Protein AF-A0AAW0U190-F1 (afdb_monomer_lite)

Structure (mmCIF, N/CA/C/O backbone):
data_AF-A0AAW0U190-F1
#
_entry.id   AF-A0AAW0U190-F1
#
loop_
_atom_site.group_PDB
_atom_site.id
_atom_site.type_symbol
_atom_site.label_atom_id
_atom_site.label_alt_id
_atom_site.label_comp_id
_atom_site.label_asym_id
_atom_site.label_entity_id
_atom_site.label_seq_id
_atom_site.pdbx_PDB_ins_code
_atom_site.Cartn_x
_atom_site.Cartn_y
_atom_site.Cartn_z
_atom_site.occupancy
_atom_site.B_iso_or_equiv
_atom_site.auth_seq_id
_atom_site.auth_comp_id
_atom_site.auth_asym_id
_atom_site.auth_atom_id
_atom_site.pdbx_PDB_model_num
ATOM 1 N N . MET A 1 1 ? -30.548 27.911 29.427 1.00 31.89 1 MET A N 1
ATOM 2 C CA . MET A 1 1 ? -30.044 27.976 30.814 1.00 31.89 1 MET A CA 1
ATOM 3 C C . MET A 1 1 ? -30.234 26.599 31.416 1.00 31.89 1 MET A C 1
ATOM 5 O O . MET A 1 1 ? -31.368 26.227 31.675 1.00 31.89 1 MET A O 1
ATOM 9 N N . ASN A 1 2 ? -29.161 25.817 31.530 1.00 34.16 2 ASN A N 1
ATOM 10 C CA . ASN A 1 2 ? -29.205 24.492 32.148 1.00 34.16 2 ASN A CA 1
ATOM 11 C C . ASN A 1 2 ? -28.777 24.667 33.606 1.00 34.16 2 ASN A C 1
ATOM 13 O O . ASN A 1 2 ? -27.609 24.944 33.858 1.00 34.16 2 ASN A O 1
ATOM 17 N N . GLN A 1 3 ? -29.715 24.577 34.547 1.00 35.31 3 GLN A N 1
ATOM 18 C CA . GLN A 1 3 ? -29.386 24.513 35.971 1.00 35.31 3 GLN A CA 1
ATOM 19 C C . GLN A 1 3 ? -28.979 23.075 36.305 1.00 35.31 3 GLN A C 1
ATOM 21 O O . GLN A 1 3 ? -29.734 22.140 36.038 1.00 35.31 3 GLN A O 1
ATOM 26 N N . ALA A 1 4 ? -27.774 22.897 36.843 1.00 43.19 4 ALA A N 1
ATOM 27 C CA . ALA A 1 4 ? -27.264 21.608 37.294 1.00 43.19 4 ALA A CA 1
ATOM 28 C C . ALA A 1 4 ? -27.366 21.525 38.823 1.00 43.19 4 ALA A C 1
ATOM 30 O O . ALA A 1 4 ? -27.027 22.474 39.523 1.00 43.19 4 ALA A O 1
ATOM 31 N N . VAL A 1 5 ? -27.851 20.394 39.336 1.00 41.06 5 VAL A N 1
ATOM 32 C CA . VAL A 1 5 ? -28.067 20.146 40.771 1.00 41.06 5 VAL A CA 1
ATOM 33 C C . VAL A 1 5 ? -26.948 19.248 41.313 1.00 41.06 5 VAL A C 1
ATOM 35 O O . VAL A 1 5 ? -26.569 18.268 40.669 1.00 41.06 5 VAL A O 1
ATOM 38 N N . ARG A 1 6 ? -26.415 19.596 42.492 1.00 49.22 6 ARG A N 1
ATOM 39 C CA . ARG A 1 6 ? -25.257 18.969 43.159 1.00 49.22 6 ARG A CA 1
ATOM 40 C C . ARG A 1 6 ? -25.671 17.771 44.025 1.00 49.22 6 ARG A C 1
ATOM 42 O O . ARG A 1 6 ? -26.652 17.854 44.755 1.00 49.22 6 ARG A O 1
ATOM 49 N N . PHE A 1 7 ? -24.875 16.698 44.035 1.00 46.62 7 PHE A N 1
ATOM 50 C CA . PHE A 1 7 ? -25.034 15.573 44.970 1.00 46.62 7 PHE A CA 1
ATOM 51 C C . PHE A 1 7 ? -23.682 15.204 45.588 1.00 46.62 7 PHE A C 1
ATOM 53 O O . PHE A 1 7 ? -22.696 15.050 44.871 1.00 46.62 7 PHE A O 1
ATOM 60 N N . ARG A 1 8 ? -23.618 15.041 46.915 1.00 40.28 8 ARG A N 1
ATOM 61 C CA . ARG A 1 8 ? -22.401 14.627 47.633 1.00 40.28 8 ARG A CA 1
ATOM 62 C C . ARG A 1 8 ? -22.619 13.233 48.214 1.00 40.28 8 ARG A C 1
ATOM 64 O O . ARG A 1 8 ? -23.413 13.072 49.136 1.00 40.28 8 ARG A O 1
ATOM 71 N N . VAL A 1 9 ? -21.935 12.224 47.677 1.00 48.34 9 VAL A N 1
ATOM 72 C CA . VAL A 1 9 ? -22.017 10.844 48.183 1.00 48.34 9 VAL A CA 1
ATOM 73 C C . VAL A 1 9 ? -20.791 10.556 49.059 1.00 48.34 9 VAL A C 1
ATOM 75 O O . VAL A 1 9 ? -19.668 10.751 48.594 1.00 48.34 9 VAL A O 1
ATOM 78 N N . PRO A 1 10 ? -20.956 10.113 50.320 1.00 45.34 10 PRO A N 1
ATOM 79 C CA . PRO A 1 10 ? -19.831 9.731 51.166 1.00 45.34 10 PRO A CA 1
ATOM 80 C C . PRO A 1 10 ? -19.171 8.453 50.632 1.00 45.34 10 PRO A C 1
ATOM 82 O O . PRO A 1 10 ? -19.812 7.411 50.492 1.00 45.34 10 PRO A O 1
ATOM 85 N N . ALA A 1 11 ? -17.874 8.550 50.338 1.00 45.00 11 ALA A N 1
ATOM 86 C CA . ALA A 1 11 ? -17.066 7.466 49.796 1.00 45.00 11 ALA A CA 1
ATOM 87 C C . ALA A 1 11 ? -17.041 6.267 50.757 1.00 45.00 11 ALA A C 1
ATOM 89 O O . ALA A 1 11 ? -16.415 6.311 51.818 1.00 45.00 11 ALA A O 1
ATOM 90 N N . THR A 1 12 ? -17.708 5.177 50.383 1.00 45.06 12 THR A N 1
ATOM 91 C CA . THR A 1 12 ? -17.543 3.878 51.042 1.00 45.06 12 THR A CA 1
ATOM 92 C C . THR A 1 12 ? -16.958 2.880 50.051 1.00 45.06 12 THR A C 1
ATOM 94 O O . THR A 1 12 ? -17.439 2.704 48.938 1.00 45.06 12 THR A O 1
ATOM 97 N N . LYS A 1 13 ? -15.840 2.279 50.474 1.00 48.50 13 LYS A N 1
ATOM 98 C CA . LYS A 1 13 ? -14.927 1.433 49.700 1.00 48.50 13 LYS A CA 1
ATOM 99 C C . LYS A 1 13 ? -15.631 0.274 48.981 1.00 48.50 13 LYS A C 1
ATOM 101 O O . LYS A 1 13 ? -15.839 -0.765 49.600 1.00 48.50 13 LYS A O 1
ATOM 106 N N . THR A 1 14 ? -15.799 0.362 47.665 1.00 45.31 14 THR A N 1
ATOM 107 C CA . THR A 1 14 ? -15.778 -0.818 46.781 1.00 45.31 14 THR A CA 1
ATOM 108 C C . THR A 1 14 ? -15.278 -0.425 45.395 1.00 45.31 14 THR A C 1
ATOM 110 O O . THR A 1 14 ? -15.835 0.455 44.759 1.00 45.31 14 THR A O 1
ATOM 113 N N . GLY A 1 15 ? -14.196 -1.077 44.958 1.00 47.84 15 GLY A N 1
ATOM 114 C CA . GLY A 1 15 ? -13.412 -0.722 43.775 1.00 47.84 15 GLY A CA 1
ATOM 115 C C . GLY A 1 15 ? -14.229 -0.526 42.498 1.00 47.84 15 GLY A C 1
ATOM 116 O O . GLY A 1 15 ? -14.920 -1.437 42.046 1.00 47.84 15 GLY A O 1
ATOM 117 N N . GLY A 1 16 ? -14.060 0.661 41.916 1.00 46.22 16 GLY A N 1
ATOM 118 C CA . GLY A 1 16 ? -14.747 1.133 40.719 1.00 46.22 16 GLY A CA 1
ATOM 119 C C . GLY A 1 16 ? -15.550 2.401 40.995 1.00 46.22 16 GLY A C 1
ATOM 120 O O . GLY A 1 16 ? -16.727 2.447 40.654 1.00 46.22 16 GLY A O 1
ATOM 121 N N . ASP A 1 17 ? -14.938 3.403 41.634 1.00 40.44 17 ASP A N 1
ATOM 122 C CA . ASP A 1 17 ? -15.587 4.693 41.861 1.00 40.44 17 ASP A CA 1
ATOM 123 C C . ASP A 1 17 ? -15.756 5.405 40.514 1.00 40.44 17 ASP A C 1
ATOM 125 O O . ASP A 1 17 ? -14.798 5.908 39.924 1.00 40.44 17 ASP A O 1
ATOM 129 N N . VAL A 1 18 ? -16.991 5.452 40.016 1.00 46.91 18 VAL A N 1
ATOM 130 C CA . VAL A 1 18 ? -17.393 6.475 39.050 1.00 46.91 18 VAL A CA 1
ATOM 131 C C . VAL A 1 18 ? -17.517 7.769 39.849 1.00 46.91 18 VAL A C 1
ATOM 133 O O . VAL A 1 18 ? -18.582 8.106 40.364 1.00 46.91 18 VAL A O 1
ATOM 136 N N . VAL A 1 19 ? -16.390 8.458 40.026 1.00 44.19 19 VAL A N 1
ATOM 137 C CA . VAL A 1 19 ? -16.370 9.825 40.546 1.00 44.19 19 VAL A CA 1
ATOM 138 C C . VAL A 1 19 ? -16.889 10.717 39.424 1.00 44.19 19 VAL A C 1
ATOM 140 O O . VAL A 1 19 ? -16.193 10.982 38.448 1.00 44.19 19 VAL A O 1
ATOM 143 N N . LEU A 1 20 ? -18.150 11.128 39.522 1.00 47.00 20 LEU A N 1
ATOM 144 C CA . LEU A 1 20 ? -18.684 12.212 38.703 1.00 47.00 20 LEU A CA 1
ATOM 145 C C . LEU A 1 20 ? -18.167 13.530 39.292 1.00 47.00 20 LEU A C 1
ATOM 147 O O . LEU A 1 20 ? -18.824 14.132 40.138 1.00 47.00 20 LEU A O 1
ATO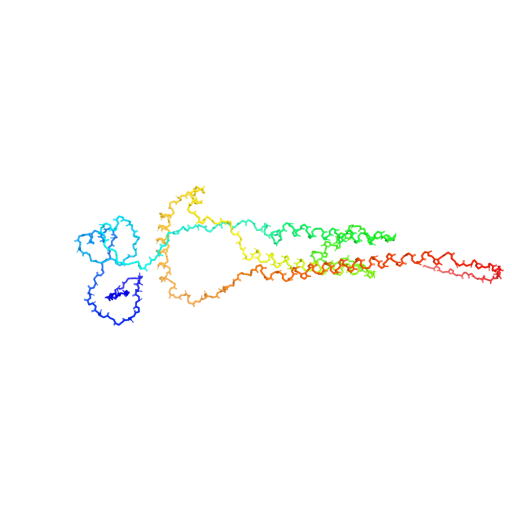M 151 N N . ASP A 1 21 ? -16.968 13.943 38.879 1.00 40.94 21 ASP A N 1
ATOM 152 C CA . ASP A 1 21 ? -16.453 15.287 39.150 1.00 40.94 21 ASP A CA 1
ATOM 153 C C . ASP A 1 21 ? -17.192 16.292 38.257 1.00 40.94 21 ASP A C 1
ATOM 155 O O . ASP A 1 21 ? -17.169 16.194 37.028 1.00 40.94 21 ASP A O 1
ATOM 159 N N . VAL A 1 22 ? -17.872 17.256 38.878 1.00 49.94 22 VAL A N 1
ATOM 160 C CA . VAL A 1 22 ? -18.613 18.322 38.191 1.00 49.94 22 VAL A CA 1
ATOM 161 C C . VAL A 1 22 ? -18.058 19.666 38.655 1.00 49.94 22 VAL A C 1
ATOM 163 O O . VAL A 1 22 ? -18.020 19.946 39.852 1.00 49.94 22 VAL A O 1
ATOM 166 N N . ALA A 1 23 ? -17.603 20.471 37.693 1.00 43.03 23 ALA A N 1
ATOM 167 C CA . ALA A 1 23 ? -17.041 21.799 37.916 1.00 43.03 23 ALA A CA 1
ATOM 168 C C . ALA A 1 23 ? -18.111 22.781 38.431 1.00 43.03 23 ALA A C 1
ATOM 170 O O . ALA A 1 23 ? -19.235 22.807 37.932 1.00 43.03 23 ALA A O 1
ATOM 171 N N . ASP A 1 24 ? -17.735 23.550 39.453 1.00 43.91 24 ASP A N 1
ATOM 172 C CA . ASP A 1 24 ? -18.593 24.396 40.288 1.00 43.91 24 ASP A CA 1
ATOM 173 C C . ASP A 1 24 ? -18.789 25.787 39.653 1.00 43.91 24 ASP A C 1
ATOM 175 O O . ASP A 1 24 ? -17.810 26.491 39.410 1.00 43.91 24 ASP A O 1
ATOM 179 N N . ASP A 1 25 ? -20.041 26.179 39.393 1.00 43.28 25 ASP A N 1
ATOM 180 C CA . ASP A 1 25 ? -20.424 27.543 38.988 1.00 43.28 25 ASP A CA 1
ATOM 181 C C . ASP A 1 25 ? -21.608 28.032 39.850 1.00 43.28 25 ASP A C 1
ATOM 183 O O . ASP A 1 25 ? -22.730 28.241 39.394 1.00 43.28 25 ASP A O 1
ATOM 187 N N . GLY A 1 26 ? -21.381 28.110 41.165 1.00 51.00 26 GLY A N 1
ATOM 188 C CA . GLY A 1 26 ? -21.906 29.194 42.003 1.00 51.00 26 GLY A CA 1
ATOM 189 C C . GLY A 1 26 ? -23.424 29.348 42.191 1.00 51.00 26 GLY A C 1
ATOM 190 O O . GLY A 1 26 ? -23.882 30.486 42.303 1.00 51.00 26 GLY A O 1
ATOM 191 N N . SER A 1 27 ? -24.231 28.281 42.288 1.00 46.19 27 SER A N 1
ATOM 192 C CA . SER A 1 27 ? -25.670 28.449 42.581 1.00 46.19 27 SER A CA 1
ATOM 193 C C . SER A 1 27 ? -26.307 27.336 43.430 1.00 46.19 27 SER A C 1
ATOM 195 O O . SER A 1 27 ? -26.413 26.191 43.004 1.00 46.19 27 SER A O 1
ATOM 197 N N . THR A 1 28 ? -26.777 27.729 44.624 1.00 50.56 28 THR A N 1
ATOM 198 C CA . THR A 1 28 ? -27.747 27.064 45.529 1.00 50.56 28 THR A CA 1
ATOM 199 C C . THR A 1 28 ? -27.522 25.580 45.868 1.00 50.56 28 THR A C 1
ATOM 201 O O . THR A 1 28 ? -27.924 24.681 45.133 1.00 50.56 28 THR A O 1
ATOM 204 N N . ASP A 1 29 ? -26.973 25.319 47.059 1.00 48.81 29 ASP A N 1
ATOM 205 C CA . ASP A 1 29 ? -26.806 23.970 47.609 1.00 48.81 29 ASP A CA 1
ATOM 206 C C . ASP A 1 29 ? -28.149 23.374 48.079 1.00 48.81 29 ASP A C 1
ATOM 208 O O . ASP A 1 29 ? -28.729 23.791 49.084 1.00 48.81 29 ASP A O 1
ATOM 212 N N . VAL A 1 30 ? -28.634 22.347 47.378 1.00 63.91 30 VAL A N 1
ATOM 213 C CA . VAL A 1 30 ? -29.704 21.474 47.878 1.00 63.91 30 VAL A CA 1
ATOM 214 C C . VAL A 1 30 ? -29.061 20.367 48.720 1.00 63.91 30 VAL A C 1
ATOM 216 O O . VAL A 1 30 ? -28.379 19.488 48.196 1.00 63.91 30 VAL A O 1
ATOM 219 N N . ASN A 1 31 ? -29.275 20.390 50.038 1.00 64.12 31 ASN A N 1
ATOM 220 C CA . ASN A 1 31 ? -28.748 19.374 50.955 1.00 64.12 31 ASN A CA 1
ATOM 221 C C . ASN A 1 31 ? -29.610 18.102 50.928 1.00 64.12 31 ASN A C 1
ATOM 223 O O . ASN A 1 31 ? -30.567 17.973 51.689 1.00 64.12 31 ASN A O 1
ATOM 227 N N . LEU A 1 32 ? -29.256 17.146 50.068 1.00 72.25 32 LEU A N 1
ATOM 228 C CA . LEU A 1 32 ? -29.848 15.804 50.046 1.00 72.25 32 LEU A CA 1
ATOM 229 C C . LEU A 1 32 ? -28.853 14.772 50.586 1.00 72.25 32 LEU A C 1
ATOM 231 O O . LEU A 1 32 ? -27.737 14.643 50.082 1.00 72.25 32 LEU A O 1
ATOM 235 N N . THR A 1 33 ? -29.269 14.002 51.591 1.00 72.81 33 THR A N 1
ATOM 236 C CA . THR A 1 33 ? -28.547 12.813 52.055 1.00 72.81 33 THR A CA 1
ATOM 237 C C . THR A 1 33 ? -28.968 11.610 51.218 1.00 72.81 33 THR A C 1
ATOM 239 O O . THR A 1 33 ? -30.145 11.274 51.122 1.00 72.81 33 THR A O 1
ATOM 242 N N . MET A 1 34 ? -27.999 10.960 50.576 1.00 74.69 34 MET A N 1
ATOM 243 C CA . MET A 1 34 ? -28.258 9.883 49.625 1.00 74.69 34 MET A CA 1
ATOM 244 C C . MET A 1 34 ? -27.683 8.569 50.158 1.00 74.69 34 MET A C 1
ATOM 246 O O . MET A 1 34 ? -26.491 8.476 50.447 1.00 74.69 34 MET A O 1
ATOM 250 N N . THR A 1 35 ? -28.527 7.546 50.289 1.00 77.56 35 THR A N 1
ATOM 251 C CA . THR A 1 35 ? -28.098 6.194 50.668 1.00 77.56 35 THR A CA 1
ATOM 252 C C . THR A 1 35 ? -27.997 5.339 49.414 1.00 77.56 35 THR A C 1
ATOM 254 O O . THR A 1 35 ? -28.990 5.122 48.721 1.00 77.56 35 THR A O 1
ATOM 257 N N . GLN A 1 36 ? -26.796 4.852 49.102 1.00 76.31 36 GLN A N 1
ATOM 258 C CA . GLN A 1 36 ? -26.620 3.936 47.981 1.00 76.31 36 GLN A CA 1
ATOM 259 C C . GLN A 1 36 ? -27.089 2.531 48.357 1.00 76.31 36 GLN A C 1
ATOM 261 O O . GLN A 1 36 ? -26.662 1.961 49.360 1.00 76.31 36 GLN A O 1
ATOM 266 N N . VAL A 1 37 ? -27.944 1.957 47.513 1.00 77.19 37 VAL A N 1
ATOM 267 C CA . VAL A 1 37 ? -28.383 0.565 47.621 1.00 77.19 37 VAL A CA 1
ATOM 268 C C . VAL A 1 37 ? -27.919 -0.175 46.376 1.00 77.19 37 VAL A C 1
ATOM 270 O O . VAL A 1 37 ? -28.409 0.064 45.273 1.00 77.19 37 VAL A O 1
ATOM 273 N N . VAL A 1 38 ? -26.972 -1.096 46.548 1.00 77.94 38 VAL A N 1
ATOM 274 C CA . VAL A 1 38 ? -26.528 -1.979 45.466 1.00 77.94 38 VAL A CA 1
ATOM 275 C C . VAL A 1 38 ? -27.561 -3.093 45.308 1.00 77.94 38 VAL A C 1
ATOM 277 O O . VAL A 1 38 ? -27.684 -3.977 46.155 1.00 77.94 38 VAL A O 1
ATOM 280 N N . ALA A 1 39 ? -28.331 -3.049 44.225 1.00 83.12 39 ALA A N 1
ATOM 281 C CA . ALA A 1 39 ? -29.344 -4.051 43.914 1.00 83.12 39 ALA A CA 1
ATOM 282 C C . ALA A 1 39 ? -29.358 -4.384 42.417 1.00 83.12 39 ALA A C 1
ATOM 284 O O . ALA A 1 39 ? -28.898 -3.614 41.577 1.00 83.12 39 ALA A O 1
ATOM 285 N N . GLN A 1 40 ? -29.908 -5.551 42.071 1.00 83.75 40 GLN A N 1
ATOM 286 C CA . GLN A 1 40 ? -30.121 -5.926 40.673 1.00 83.75 40 GLN A CA 1
ATOM 287 C C . GLN A 1 40 ? -31.065 -4.932 39.984 1.00 83.75 40 GLN A C 1
ATOM 289 O O . GLN A 1 40 ? -32.081 -4.549 40.564 1.00 83.75 40 GLN A O 1
ATOM 294 N N . ALA A 1 41 ? -30.795 -4.601 38.717 1.00 82.50 41 ALA A N 1
ATOM 295 C CA . ALA A 1 41 ? -31.565 -3.626 37.935 1.00 82.50 41 ALA A CA 1
ATOM 296 C C . ALA A 1 41 ? -33.086 -3.860 37.975 1.00 82.50 41 ALA A C 1
ATOM 298 O O . ALA A 1 41 ? -33.852 -2.922 38.159 1.00 82.50 41 ALA A O 1
ATOM 299 N N . ARG A 1 42 ? -33.542 -5.120 37.891 1.00 86.12 42 ARG A N 1
ATOM 300 C CA . ARG A 1 42 ? -34.976 -5.457 37.999 1.00 86.12 42 ARG A CA 1
ATOM 301 C C . ARG A 1 42 ? -35.576 -5.065 39.349 1.00 86.12 42 ARG A C 1
ATOM 303 O O . ARG A 1 42 ? -36.704 -4.584 39.399 1.00 86.12 42 ARG A O 1
ATOM 310 N N . LYS A 1 43 ? -34.831 -5.279 40.436 1.00 88.62 43 LYS A N 1
ATOM 311 C CA . LYS A 1 43 ? -35.263 -4.911 41.787 1.00 88.62 43 LYS A CA 1
ATOM 312 C C . LYS A 1 43 ? -35.291 -3.392 41.934 1.00 88.62 43 LYS A C 1
ATOM 314 O O . LYS A 1 43 ? -36.281 -2.876 42.429 1.00 88.62 43 LYS A O 1
ATOM 319 N N . VAL A 1 44 ? -34.275 -2.693 41.424 1.00 87.56 44 VAL A N 1
ATOM 320 C CA . VAL A 1 44 ? -34.231 -1.221 41.433 1.00 87.56 44 VAL A CA 1
ATOM 321 C C . VAL A 1 44 ? -35.398 -0.629 40.646 1.00 87.56 44 VAL A C 1
ATOM 323 O O . VAL A 1 44 ? -36.099 0.223 41.170 1.00 87.56 44 VAL A O 1
ATOM 326 N N . LEU A 1 45 ? -35.684 -1.131 39.442 1.00 89.12 45 LEU A N 1
ATOM 327 C CA . LEU A 1 45 ? -36.827 -0.687 38.633 1.00 89.12 45 LEU A CA 1
ATOM 328 C C . LEU A 1 45 ? -38.171 -0.916 39.332 1.00 89.12 45 LEU A C 1
ATOM 330 O O . LEU A 1 45 ? -39.072 -0.081 39.227 1.00 89.12 45 LEU A O 1
ATOM 334 N N . LYS A 1 46 ? -38.307 -2.035 40.056 1.00 91.75 46 LYS A N 1
ATOM 335 C CA . LYS A 1 46 ? -39.484 -2.302 40.886 1.00 91.75 46 LYS A CA 1
ATOM 336 C C . LYS A 1 46 ? -39.573 -1.306 42.044 1.00 91.75 46 LYS A C 1
ATOM 338 O O . LYS A 1 46 ? -40.642 -0.745 42.233 1.00 91.75 46 LYS A O 1
ATOM 343 N N . SER A 1 47 ? -38.471 -1.047 42.746 1.00 92.19 47 SER A N 1
ATOM 344 C CA . SER A 1 47 ? -38.415 -0.078 43.847 1.00 92.19 47 SER A CA 1
ATOM 345 C C . SER A 1 47 ? -38.636 1.368 43.383 1.00 92.19 47 SER A C 1
ATOM 347 O O . SER A 1 47 ? -39.286 2.129 44.090 1.00 92.19 47 SER A O 1
ATOM 349 N N . LEU A 1 48 ? -38.189 1.754 42.183 1.00 91.25 48 LEU A N 1
ATOM 350 C CA . LEU A 1 48 ? -38.539 3.044 41.567 1.00 91.25 48 LEU A CA 1
ATOM 351 C C . LEU A 1 48 ? -40.048 3.129 41.311 1.00 91.25 48 LEU A C 1
ATOM 353 O O . LEU A 1 48 ? -40.684 4.132 41.617 1.00 91.25 48 LEU A O 1
ATOM 357 N N . ARG A 1 49 ? -40.647 2.044 40.800 1.00 91.62 49 ARG A N 1
ATOM 358 C CA . ARG A 1 49 ? -42.090 1.977 40.532 1.00 91.62 49 ARG A CA 1
ATOM 359 C C . ARG A 1 49 ? -42.927 2.027 41.811 1.00 91.62 49 ARG A C 1
ATOM 361 O O . ARG A 1 49 ? -43.958 2.689 41.828 1.00 91.62 49 ARG A O 1
ATOM 368 N N . THR A 1 50 ? -42.500 1.342 42.871 1.00 94.38 50 THR A N 1
ATOM 369 C CA . THR A 1 50 ? -43.167 1.372 44.185 1.00 94.38 50 THR A CA 1
ATOM 370 C C . THR A 1 50 ? -42.800 2.603 45.015 1.00 94.38 50 THR A C 1
ATOM 372 O O . THR A 1 50 ? -43.296 2.739 46.129 1.00 94.38 50 THR A O 1
ATOM 375 N N . ARG A 1 51 ? -41.976 3.515 44.474 1.00 91.88 51 ARG A N 1
ATOM 376 C CA . ARG A 1 51 ? -41.471 4.725 45.147 1.00 91.88 51 ARG A CA 1
ATOM 377 C C . ARG A 1 51 ? -40.665 4.449 46.425 1.00 91.88 51 ARG A C 1
ATOM 379 O O . ARG A 1 51 ? -40.545 5.315 47.282 1.00 91.88 51 ARG A O 1
ATOM 386 N N . GLU A 1 52 ? -40.074 3.262 46.539 1.00 91.31 52 GLU A N 1
ATOM 387 C CA . GLU A 1 52 ? -39.084 2.921 47.573 1.00 91.31 52 GLU A CA 1
ATOM 388 C C . GLU A 1 52 ? -37.699 3.513 47.263 1.00 91.31 52 GLU A C 1
ATOM 390 O O . GLU A 1 52 ? -36.896 3.733 48.166 1.00 91.31 52 GLU A O 1
ATOM 395 N N . ALA A 1 53 ? -37.411 3.763 45.983 1.00 90.31 53 ALA A N 1
ATOM 396 C CA . ALA A 1 53 ? -36.218 4.461 45.519 1.00 90.31 53 ALA A CA 1
ATOM 397 C C . ALA A 1 53 ? -36.628 5.712 44.733 1.00 90.31 53 ALA A C 1
ATOM 399 O O . ALA A 1 53 ? -37.605 5.678 43.987 1.00 90.31 53 ALA A O 1
ATOM 400 N N . PHE A 1 54 ? -35.872 6.802 44.888 1.00 87.62 54 PHE A N 1
ATOM 401 C CA . PHE A 1 54 ? -36.184 8.086 44.250 1.00 87.62 54 PHE A CA 1
ATOM 402 C C . PHE A 1 54 ? -35.380 8.331 42.965 1.00 87.62 54 PHE A C 1
ATOM 404 O O . PHE A 1 54 ? -35.904 8.870 41.998 1.00 87.62 54 PHE A O 1
ATOM 411 N N . LEU A 1 55 ? -34.107 7.920 42.938 1.00 88.38 55 LEU A N 1
ATOM 412 C CA . LEU A 1 55 ? -33.187 8.152 41.822 1.00 88.38 55 LEU A CA 1
ATOM 413 C C . LEU A 1 55 ? -32.352 6.906 41.541 1.00 88.38 55 LEU A C 1
ATOM 415 O O . LEU A 1 55 ? -31.974 6.176 42.459 1.00 88.38 55 LEU A O 1
ATOM 419 N N . TRP A 1 56 ? -32.017 6.702 40.267 1.00 87.50 56 TRP A N 1
ATOM 420 C CA . TRP A 1 56 ? -31.131 5.626 39.836 1.00 87.50 56 TRP A CA 1
ATOM 421 C C . TRP A 1 56 ? -30.047 6.156 38.887 1.00 87.50 56 TRP A C 1
ATOM 423 O O . TRP A 1 56 ? -30.272 6.237 37.681 1.00 87.50 56 TRP A O 1
ATOM 433 N N . PRO A 1 57 ? -28.867 6.533 39.415 1.00 83.62 57 PRO A N 1
ATOM 434 C CA . PRO A 1 57 ? -27.785 7.120 38.628 1.00 83.62 57 PRO A CA 1
ATOM 435 C C . PRO A 1 57 ? -26.943 6.026 37.955 1.00 83.62 57 PRO A C 1
ATOM 437 O O . PRO A 1 57 ? -25.745 5.908 38.197 1.00 83.62 57 PRO A O 1
ATOM 440 N N . VAL A 1 58 ? -27.578 5.169 37.155 1.00 84.56 58 VAL A N 1
ATOM 441 C CA . VAL A 1 58 ? -26.893 4.122 36.387 1.00 84.56 58 VAL A CA 1
ATOM 442 C C . VAL A 1 58 ? -27.115 4.378 34.901 1.00 84.56 58 VAL A C 1
ATOM 444 O O . VAL A 1 58 ? -28.246 4.671 34.510 1.00 84.56 58 VAL A O 1
ATOM 447 N N . PRO A 1 59 ? -26.072 4.258 34.058 1.00 82.06 59 PRO A N 1
ATOM 448 C CA . PRO A 1 59 ? -26.227 4.374 32.616 1.00 82.06 59 PRO A CA 1
ATOM 449 C C . PRO A 1 59 ? -27.185 3.290 32.115 1.00 82.06 59 PRO A C 1
ATOM 451 O O . PRO A 1 59 ? -26.858 2.101 32.102 1.00 82.06 59 PRO A O 1
ATOM 454 N N . LEU A 1 60 ? -28.389 3.709 31.728 1.00 86.19 60 LEU A N 1
ATOM 455 C CA . LEU A 1 60 ? -29.436 2.836 31.216 1.00 86.19 60 LEU A CA 1
ATOM 456 C C . LEU A 1 60 ? -29.708 3.177 29.747 1.00 86.19 60 LEU A C 1
ATOM 458 O O . LEU A 1 60 ? -29.884 4.355 29.427 1.00 86.19 60 LEU A O 1
ATOM 462 N N . PRO A 1 61 ? -29.792 2.183 28.845 1.00 87.62 61 PRO A N 1
ATOM 463 C CA . PRO A 1 61 ? -30.328 2.435 27.518 1.00 87.62 61 PRO A CA 1
ATOM 464 C C . PRO A 1 61 ? -31.786 2.881 27.649 1.00 87.62 61 PRO A C 1
ATOM 466 O O . PRO A 1 61 ? -32.596 2.224 28.302 1.00 87.62 61 PRO A O 1
ATOM 469 N N . ILE A 1 62 ? -32.120 4.004 27.025 1.00 87.38 62 ILE A N 1
ATOM 470 C CA . ILE A 1 62 ? -33.480 4.537 27.040 1.00 87.38 62 ILE A CA 1
ATOM 471 C C . ILE A 1 62 ? -34.280 3.789 25.978 1.00 87.38 62 ILE A C 1
ATOM 473 O O . ILE A 1 62 ? -34.027 3.926 24.783 1.00 87.38 62 ILE A O 1
ATOM 477 N N . LEU A 1 63 ? -35.224 2.961 26.427 1.00 89.94 63 LEU A N 1
ATOM 478 C CA . LEU A 1 63 ? -36.159 2.260 25.550 1.00 89.94 63 LEU A CA 1
ATOM 479 C C . LEU A 1 63 ? -37.504 3.001 25.525 1.00 89.94 63 LEU A C 1
ATOM 481 O O . LEU A 1 63 ? -37.919 3.496 26.572 1.00 89.94 63 LEU A O 1
ATOM 485 N N . PRO A 1 64 ? -38.230 3.022 24.390 1.00 88.88 64 PRO A N 1
ATOM 486 C CA . PRO A 1 64 ? -39.504 3.737 24.282 1.00 88.88 64 PRO A CA 1
ATOM 487 C C . PRO A 1 64 ? -40.520 3.369 25.372 1.00 88.88 64 PRO A C 1
ATOM 489 O O . PRO A 1 64 ? -41.101 4.249 25.988 1.00 88.88 64 PRO A O 1
ATOM 492 N N . HIS A 1 65 ? -40.651 2.081 25.703 1.00 88.38 65 HIS A N 1
ATOM 493 C CA . HIS A 1 65 ? -41.577 1.620 26.747 1.00 88.38 65 HIS A CA 1
ATOM 494 C C . HIS A 1 65 ? -41.200 2.077 28.170 1.00 88.38 65 HIS A C 1
ATOM 496 O O . HIS A 1 65 ? -42.034 2.040 29.069 1.00 88.38 65 HIS A O 1
ATOM 502 N N . MET A 1 66 ? -39.944 2.472 28.413 1.00 89.12 66 MET A N 1
ATOM 503 C CA . MET A 1 66 ? -39.533 3.016 29.713 1.00 89.12 66 MET A CA 1
ATOM 504 C C . MET A 1 66 ? -40.002 4.462 29.883 1.00 89.12 66 MET A C 1
ATOM 506 O O . MET A 1 66 ? -40.233 4.876 31.013 1.00 89.12 66 MET A O 1
ATOM 510 N N . LEU A 1 67 ? -40.184 5.200 28.782 1.00 91.19 67 LEU A N 1
ATOM 511 C CA . LEU A 1 67 ? -40.668 6.584 28.805 1.00 91.19 67 LEU A CA 1
ATOM 512 C C . LEU A 1 67 ? -42.138 6.683 29.239 1.00 91.19 67 LEU A C 1
ATOM 514 O O . LEU A 1 67 ? -42.555 7.725 29.722 1.00 91.19 67 LEU A O 1
ATOM 518 N N . GLU A 1 68 ? -42.918 5.606 29.105 1.00 93.94 68 GLU A N 1
ATOM 519 C CA . GLU A 1 68 ? -44.300 5.544 29.608 1.00 93.94 68 GLU A CA 1
ATOM 520 C C . GLU A 1 68 ? -44.369 5.336 31.129 1.00 93.94 68 GLU A C 1
ATOM 522 O O . GLU A 1 68 ? -45.394 5.603 31.753 1.00 93.94 68 GLU A O 1
ATOM 527 N N . LEU A 1 69 ? -43.294 4.815 31.728 1.00 92.00 69 LEU A N 1
ATOM 528 C CA . LEU A 1 69 ? -43.267 4.370 33.124 1.00 92.00 69 LEU A CA 1
ATOM 529 C C . LEU A 1 69 ? -42.413 5.261 34.030 1.00 92.00 69 LEU A C 1
ATOM 531 O O . LEU A 1 69 ? -42.604 5.231 35.247 1.00 92.00 69 LEU A O 1
ATOM 535 N N . TYR A 1 70 ? -41.448 5.988 33.467 1.00 92.62 70 TYR A N 1
ATOM 536 C CA . TYR A 1 70 ? -40.436 6.724 34.216 1.00 92.62 70 TYR A CA 1
ATOM 537 C C . TYR A 1 70 ? -40.118 8.064 33.549 1.00 92.62 70 TYR A C 1
ATOM 539 O O . TYR A 1 70 ? -39.894 8.124 32.340 1.00 92.62 70 TYR A O 1
ATOM 547 N N . ASP A 1 71 ? -39.993 9.109 34.366 1.00 92.50 71 ASP A N 1
ATOM 548 C CA . ASP A 1 71 ? -39.502 10.412 33.926 1.00 92.50 71 ASP A CA 1
ATOM 549 C C . ASP A 1 71 ? -37.970 10.404 33.878 1.00 92.50 71 ASP A C 1
ATOM 551 O O . ASP A 1 71 ? -37.292 10.129 34.873 1.00 92.50 71 ASP A O 1
ATOM 555 N N . ILE A 1 72 ? -37.412 10.694 32.704 1.00 90.81 72 ILE A N 1
ATOM 556 C CA . ILE A 1 72 ? -35.967 10.694 32.459 1.00 90.81 72 ILE A CA 1
ATOM 557 C C . ILE A 1 72 ? -35.499 12.141 32.345 1.00 90.81 72 ILE A C 1
ATOM 559 O O . ILE A 1 72 ? -36.058 12.913 31.574 1.00 90.81 72 ILE A O 1
ATOM 563 N N . SER A 1 73 ? -34.471 12.510 33.112 1.00 89.31 73 SER A N 1
ATOM 564 C CA . SER A 1 73 ? -34.019 13.899 33.227 1.00 89.31 73 SER A CA 1
ATOM 565 C C . SER A 1 73 ? -33.300 14.402 31.970 1.00 89.31 73 SER A C 1
ATOM 567 O O . SER A 1 73 ? -33.849 15.179 31.195 1.00 89.31 73 SER A O 1
ATOM 569 N N . PHE A 1 74 ? -32.052 13.986 31.764 1.00 85.06 74 PHE A N 1
ATOM 570 C CA . PHE A 1 74 ? -31.232 14.386 30.626 1.00 85.06 74 PHE A CA 1
ATOM 571 C C . PHE A 1 74 ? -30.222 13.298 30.263 1.00 85.06 74 PHE A C 1
ATOM 573 O O . PHE A 1 74 ? -29.827 12.470 31.084 1.00 85.06 74 PHE A O 1
ATOM 580 N N . PHE A 1 75 ? -29.796 13.302 29.001 1.00 84.31 75 PHE A N 1
ATOM 581 C CA . PHE A 1 75 ? -28.803 12.362 28.498 1.00 84.31 75 PHE A CA 1
ATOM 582 C C . PHE A 1 75 ? -27.416 12.750 29.015 1.00 84.31 75 PHE A C 1
ATOM 584 O O . PHE A 1 75 ? -26.850 13.747 28.573 1.00 84.31 75 PHE A O 1
ATOM 591 N N . LEU A 1 76 ? -26.871 11.947 29.931 1.00 84.06 76 LEU A N 1
ATOM 592 C CA . LEU A 1 76 ? -25.498 12.110 30.419 1.00 84.06 76 LEU A CA 1
ATOM 593 C C . LEU A 1 76 ? -24.469 11.700 29.359 1.00 84.06 76 LEU A C 1
ATOM 595 O O . LEU A 1 76 ? -23.468 12.383 29.171 1.00 84.06 76 LEU A O 1
ATOM 599 N N . GLU A 1 77 ? -24.732 10.607 28.639 1.00 83.69 77 GLU A N 1
ATOM 600 C CA . GLU A 1 77 ? -23.815 10.060 27.642 1.00 83.69 77 GLU A CA 1
ATOM 601 C C . GLU A 1 77 ? -24.583 9.533 26.425 1.00 83.69 77 GLU A C 1
ATOM 603 O O . GLU A 1 77 ? -25.575 8.810 26.550 1.00 83.69 77 GLU A O 1
ATOM 608 N N . ARG A 1 78 ? -24.127 9.894 25.220 1.00 82.25 78 ARG A N 1
ATOM 609 C CA . ARG A 1 78 ? -24.687 9.381 23.966 1.00 82.25 78 ARG A CA 1
ATOM 610 C C . ARG A 1 78 ? -23.875 8.165 23.528 1.00 82.25 78 ARG A C 1
ATOM 612 O O . ARG A 1 78 ? -22.868 8.301 22.839 1.00 82.25 78 ARG A O 1
ATOM 619 N N . SER A 1 79 ? -24.325 6.978 23.920 1.00 82.50 79 SER A N 1
ATOM 620 C CA . SER A 1 79 ? -23.733 5.723 23.454 1.00 82.50 79 SER A CA 1
ATOM 621 C C . SER A 1 79 ? -24.350 5.295 22.121 1.00 82.50 79 SER A C 1
ATOM 623 O O . SER A 1 79 ? -25.559 5.410 21.918 1.00 82.50 79 SER A O 1
ATOM 625 N N . THR A 1 80 ? -23.520 4.803 21.204 1.00 82.88 80 THR A N 1
ATOM 626 C CA . THR A 1 80 ? -23.975 4.173 19.960 1.00 82.88 80 THR A CA 1
ATOM 627 C C . THR A 1 80 ? -23.698 2.680 20.035 1.00 82.88 80 THR A C 1
ATOM 629 O O . THR A 1 80 ? -22.658 2.253 20.536 1.00 82.88 80 THR A O 1
ATOM 632 N N . LEU A 1 81 ? -24.642 1.869 19.556 1.00 82.38 81 LEU A N 1
ATOM 633 C CA . LEU A 1 81 ? -24.419 0.433 19.448 1.00 82.38 81 LEU A CA 1
ATOM 634 C C . LEU A 1 81 ? -23.406 0.177 18.333 1.00 82.38 81 LEU A C 1
ATOM 636 O O . LEU A 1 81 ? -23.644 0.520 17.177 1.00 82.38 81 LEU A O 1
ATOM 640 N N . ALA A 1 82 ? -22.286 -0.440 18.692 1.00 82.94 82 ALA A N 1
ATOM 641 C CA . ALA A 1 82 ? -21.253 -0.861 17.761 1.00 82.94 82 ALA A CA 1
ATOM 642 C C . ALA A 1 82 ? -21.022 -2.369 17.885 1.00 82.94 82 ALA A C 1
ATOM 644 O O . ALA A 1 82 ? -21.120 -2.947 18.970 1.00 82.94 82 ALA A O 1
ATOM 645 N N . PHE A 1 83 ? -20.679 -3.009 16.770 1.00 81.38 83 PHE A N 1
ATOM 646 C CA . PHE A 1 83 ? -20.290 -4.414 16.750 1.00 81.38 83 PHE A CA 1
ATOM 647 C C . PHE A 1 83 ? -18.769 -4.528 16.846 1.00 81.38 83 PHE A C 1
ATOM 649 O O . PHE A 1 83 ? -18.033 -3.827 16.152 1.00 81.38 83 PHE A O 1
ATOM 656 N N . SER A 1 84 ? -18.290 -5.441 17.689 1.00 81.50 84 SER A N 1
ATOM 657 C CA . SER A 1 84 ? -16.875 -5.805 17.745 1.00 81.50 84 SER A CA 1
ATOM 658 C C . SER A 1 84 ? -16.669 -7.136 17.031 1.00 81.50 84 SER A C 1
ATOM 660 O O . SER A 1 84 ? -17.400 -8.096 17.269 1.00 81.50 84 SER A O 1
ATOM 662 N N . MET A 1 85 ? -15.678 -7.193 16.143 1.00 81.31 85 MET A N 1
ATOM 663 C CA . MET A 1 85 ? -15.327 -8.389 15.380 1.00 81.31 85 MET A CA 1
ATOM 664 C C . MET A 1 85 ? -13.892 -8.806 15.679 1.00 81.31 85 MET A C 1
ATOM 666 O O . MET A 1 85 ? -13.034 -7.971 15.978 1.00 81.31 85 MET A O 1
ATOM 670 N N . ALA A 1 86 ? -13.623 -10.107 15.559 1.00 81.25 86 ALA A N 1
ATOM 671 C CA . ALA A 1 86 ? -12.266 -10.625 15.637 1.00 81.25 86 ALA A CA 1
ATOM 672 C C . ALA A 1 86 ? -11.377 -9.969 14.567 1.00 81.25 86 ALA A C 1
ATOM 674 O O . ALA A 1 86 ? -11.821 -9.676 13.453 1.00 81.25 86 ALA A O 1
ATOM 675 N N . LYS A 1 87 ? -10.103 -9.745 14.905 1.00 81.50 87 LYS A N 1
ATOM 676 C CA . LYS A 1 87 ? -9.117 -9.239 13.949 1.00 81.50 87 LYS A CA 1
ATOM 677 C C . LYS A 1 87 ? -8.999 -10.250 12.795 1.00 81.50 87 LYS A C 1
ATOM 679 O O . LYS A 1 87 ? -8.715 -11.415 13.072 1.00 81.50 87 LYS A O 1
ATOM 684 N N . PRO A 1 88 ? -9.221 -9.846 11.532 1.00 81.56 88 PRO A N 1
ATOM 685 C CA . PRO A 1 88 ? -9.169 -10.782 10.417 1.00 81.56 88 PRO A CA 1
ATOM 686 C C . PRO A 1 88 ? -7.749 -11.332 10.250 1.00 81.56 88 PRO A C 1
ATOM 688 O O . PRO A 1 88 ? -6.768 -10.609 10.454 1.00 81.56 88 PRO A O 1
ATOM 691 N N . SER A 1 89 ? -7.638 -12.603 9.863 1.00 79.00 89 SER A N 1
ATOM 692 C CA . SER A 1 89 ? -6.354 -13.215 9.522 1.00 79.00 89 SER A CA 1
ATOM 693 C C . SER A 1 89 ? -5.748 -12.515 8.307 1.00 79.00 89 SER A C 1
ATOM 695 O O . SER A 1 89 ? -6.431 -12.267 7.310 1.00 79.00 89 SER A O 1
ATOM 697 N N . THR A 1 90 ? -4.461 -12.191 8.378 1.00 75.44 90 THR A N 1
ATOM 698 C CA . THR A 1 90 ? -3.730 -11.555 7.281 1.00 75.44 90 THR A CA 1
ATOM 699 C C . THR A 1 90 ? -3.578 -12.525 6.111 1.00 75.44 90 THR A C 1
ATOM 701 O O . THR A 1 90 ? -3.201 -13.679 6.308 1.00 75.44 90 THR A O 1
ATOM 704 N N . LYS A 1 91 ? -3.863 -12.061 4.890 1.00 74.62 91 LYS A N 1
ATOM 705 C CA . LYS A 1 91 ? -3.597 -12.816 3.655 1.00 74.62 91 LYS A CA 1
ATOM 706 C C . LYS A 1 91 ? -2.087 -13.096 3.500 1.00 74.62 91 LYS A C 1
ATOM 708 O O . LYS A 1 91 ? -1.282 -12.355 4.068 1.00 74.62 91 LYS A O 1
ATOM 713 N N . PRO A 1 92 ? -1.693 -14.151 2.759 1.00 76.00 92 PRO A N 1
ATOM 714 C CA . PRO A 1 92 ? -0.286 -14.500 2.561 1.00 76.00 92 PRO A CA 1
ATOM 715 C C . PRO A 1 92 ? 0.509 -13.356 1.909 1.00 76.00 92 PRO A C 1
ATOM 717 O O . PRO A 1 92 ? 0.025 -12.665 1.016 1.00 76.00 92 PRO A O 1
ATOM 720 N N . SER A 1 93 ? 1.746 -13.165 2.368 1.00 74.50 93 SER A N 1
ATOM 721 C CA . SER A 1 93 ? 2.565 -11.965 2.143 1.00 74.50 93 SER A CA 1
ATOM 722 C C . SER A 1 93 ? 3.156 -11.808 0.737 1.00 74.50 93 SER A C 1
ATOM 724 O O . SER A 1 93 ? 3.611 -10.713 0.410 1.00 74.50 93 SER A O 1
ATOM 726 N N . TRP A 1 94 ? 3.143 -12.846 -0.105 1.00 84.19 94 TRP A N 1
ATOM 727 C CA . TRP A 1 94 ? 3.758 -12.800 -1.440 1.00 84.19 94 TRP A CA 1
ATOM 728 C C . TRP A 1 94 ? 3.027 -11.853 -2.405 1.00 84.19 94 TRP A C 1
ATOM 730 O O . TR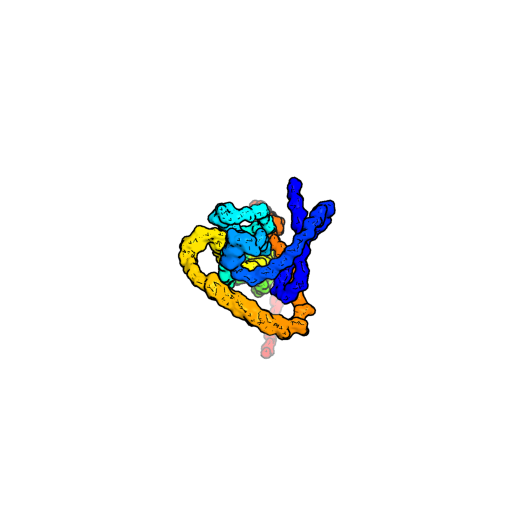P A 1 94 ? 3.660 -11.261 -3.277 1.00 84.19 94 TRP A O 1
ATOM 740 N N . GLU A 1 95 ? 1.719 -11.635 -2.210 1.00 83.69 95 GLU A N 1
ATOM 741 C CA . GLU A 1 95 ? 0.940 -10.655 -2.986 1.00 83.69 95 GLU A CA 1
ATOM 742 C C . GLU A 1 95 ? 1.480 -9.223 -2.819 1.00 83.69 95 GLU A C 1
ATOM 744 O O . GLU A 1 95 ? 1.332 -8.372 -3.696 1.00 83.69 95 GLU A O 1
ATOM 749 N N . THR A 1 96 ? 2.174 -8.955 -1.713 1.00 84.19 96 THR A N 1
ATOM 750 C CA . THR A 1 96 ? 2.745 -7.639 -1.418 1.00 84.19 96 THR A CA 1
ATOM 751 C C . THR A 1 96 ? 3.913 -7.278 -2.338 1.00 84.19 96 THR A C 1
ATOM 753 O O . THR A 1 96 ? 4.248 -6.104 -2.429 1.00 84.19 96 THR A O 1
ATOM 756 N N . VAL A 1 97 ? 4.514 -8.243 -3.046 1.00 88.06 97 VAL A N 1
ATOM 757 C CA . VAL A 1 97 ? 5.699 -8.004 -3.889 1.00 88.06 97 VAL A CA 1
ATOM 758 C C . VAL A 1 97 ? 5.348 -7.288 -5.196 1.00 88.06 97 VAL A C 1
ATOM 760 O O . VAL A 1 97 ? 6.029 -6.344 -5.566 1.00 88.06 97 VAL A O 1
ATOM 763 N N . TYR A 1 98 ? 4.276 -7.676 -5.892 1.00 88.56 98 TYR A N 1
ATOM 764 C CA . TYR A 1 98 ? 3.910 -7.050 -7.178 1.00 88.56 98 TYR A CA 1
ATOM 765 C C . TYR A 1 98 ? 2.991 -5.831 -7.031 1.00 88.56 98 TYR A C 1
ATOM 767 O O . TYR A 1 98 ? 2.863 -5.025 -7.951 1.00 88.56 98 TYR A O 1
ATOM 775 N N . ARG A 1 99 ? 2.376 -5.674 -5.857 1.00 84.38 99 ARG A N 1
ATOM 776 C CA . ARG A 1 99 ? 1.492 -4.560 -5.494 1.00 84.38 99 ARG A CA 1
ATOM 777 C C . ARG A 1 99 ? 2.067 -3.141 -5.435 1.00 84.38 99 ARG A C 1
ATOM 779 O O . ARG A 1 99 ? 1.249 -2.229 -5.554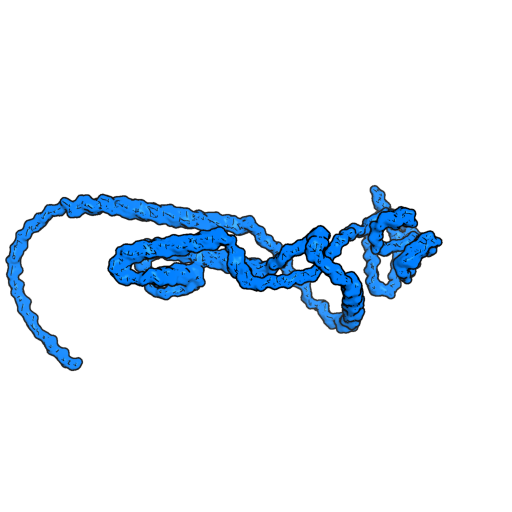 1.00 84.38 99 ARG A O 1
ATOM 786 N N . PRO A 1 100 ? 3.371 -2.896 -5.195 1.00 88.81 100 PRO A N 1
ATOM 787 C CA . PRO A 1 100 ? 3.887 -1.537 -5.034 1.00 88.81 100 PRO A CA 1
ATOM 788 C C . PRO A 1 100 ? 3.674 -0.663 -6.272 1.00 88.81 100 PRO A C 1
ATOM 790 O O . PRO A 1 100 ? 3.639 0.561 -6.158 1.00 88.81 100 PRO A O 1
ATOM 793 N N . PHE A 1 101 ? 3.513 -1.289 -7.440 1.00 88.69 101 PHE A N 1
ATOM 794 C CA . PHE A 1 101 ? 3.211 -0.622 -8.695 1.00 88.69 101 PHE A CA 1
ATOM 795 C C . PHE A 1 101 ? 1.863 -1.063 -9.255 1.00 88.69 101 PHE A C 1
ATOM 797 O O . PHE A 1 101 ? 1.471 -2.226 -9.172 1.00 88.69 101 PHE A O 1
ATOM 804 N N . GLN A 1 102 ? 1.160 -0.103 -9.855 1.00 90.00 102 GLN A N 1
ATOM 805 C CA . GLN A 1 102 ? -0.012 -0.387 -10.673 1.00 90.00 102 GLN A CA 1
ATOM 806 C C . GLN A 1 102 ? 0.402 -1.175 -11.918 1.00 90.00 102 GLN A C 1
ATOM 808 O O . GLN A 1 102 ? 1.537 -1.068 -12.388 1.00 90.00 102 GLN A O 1
ATOM 813 N N . ILE A 1 103 ? -0.535 -1.947 -12.470 1.00 89.50 103 ILE A N 1
ATOM 814 C CA . ILE A 1 103 ? -0.290 -2.757 -13.668 1.00 89.50 103 ILE A CA 1
ATOM 815 C C . ILE A 1 103 ? 0.179 -1.902 -14.856 1.00 89.50 103 ILE A C 1
ATOM 817 O O . ILE A 1 103 ? 1.052 -2.322 -15.611 1.00 89.50 103 ILE A O 1
ATOM 821 N N . ASP A 1 104 ? -0.309 -0.664 -14.948 1.00 90.00 104 ASP A N 1
ATOM 822 C CA . ASP A 1 104 ? 0.076 0.291 -15.989 1.00 90.00 104 ASP A CA 1
ATOM 823 C C . ASP A 1 104 ? 1.557 0.679 -15.884 1.00 90.00 104 ASP A C 1
ATOM 825 O O . ASP A 1 104 ? 2.278 0.716 -16.880 1.00 90.00 104 ASP A O 1
ATOM 829 N N . VAL A 1 105 ? 2.046 0.901 -14.659 1.00 89.31 105 VAL A N 1
ATOM 830 C CA . VAL A 1 105 ? 3.453 1.237 -14.395 1.00 89.31 105 VAL A CA 1
ATOM 831 C C . VAL A 1 105 ? 4.353 0.047 -14.710 1.00 89.31 105 VAL A C 1
ATOM 833 O O . VAL A 1 105 ? 5.402 0.226 -15.323 1.00 89.31 105 VAL A O 1
ATOM 836 N N . TRP A 1 106 ? 3.933 -1.172 -14.360 1.00 91.69 106 TRP A N 1
ATOM 837 C CA . TRP A 1 106 ? 4.642 -2.387 -14.767 1.00 91.69 106 TRP A CA 1
ATOM 838 C C . TRP A 1 106 ? 4.748 -2.497 -16.288 1.00 91.69 106 TRP A C 1
ATOM 840 O O . TRP A 1 106 ? 5.833 -2.767 -16.802 1.00 91.69 106 TRP A O 1
ATOM 850 N N . GLY A 1 107 ? 3.657 -2.221 -17.006 1.00 90.75 107 GLY A N 1
ATOM 851 C CA . GLY A 1 107 ? 3.656 -2.159 -18.465 1.00 90.75 107 GLY A CA 1
ATOM 852 C C . GLY A 1 107 ? 4.672 -1.151 -19.008 1.00 90.75 107 GLY A C 1
ATOM 853 O O . GLY A 1 107 ? 5.447 -1.488 -19.902 1.00 90.75 107 GLY A O 1
ATOM 854 N N . LEU A 1 108 ? 4.738 0.051 -18.427 1.00 88.38 108 LEU A N 1
ATOM 855 C CA . LEU A 1 108 ? 5.702 1.087 -18.818 1.00 88.38 108 LEU A CA 1
ATOM 856 C C . LEU A 1 108 ? 7.158 0.706 -18.516 1.00 88.38 108 LEU A C 1
ATOM 858 O O . LEU A 1 108 ? 8.035 0.981 -19.334 1.00 88.38 108 LEU A O 1
ATOM 862 N N . VAL A 1 109 ? 7.428 0.060 -17.379 1.00 91.19 109 VAL A N 1
ATOM 863 C CA . VAL A 1 109 ? 8.772 -0.432 -17.029 1.00 91.19 109 VAL A CA 1
ATOM 864 C C . VAL A 1 109 ? 9.202 -1.547 -17.985 1.00 91.19 109 VAL A C 1
ATOM 866 O O . VAL A 1 109 ? 10.318 -1.527 -18.494 1.00 91.19 109 VAL A O 1
ATOM 869 N N . VAL A 1 110 ? 8.318 -2.498 -18.297 1.00 93.75 110 VAL A N 1
ATOM 870 C CA . VAL A 1 110 ? 8.610 -3.547 -19.288 1.00 93.75 110 VAL A CA 1
ATOM 871 C C . VAL A 1 110 ? 8.843 -2.929 -20.669 1.00 93.75 110 VAL A C 1
ATOM 873 O O . VAL A 1 110 ? 9.807 -3.282 -21.349 1.00 93.75 110 VAL A O 1
ATOM 876 N N . ALA A 1 111 ? 8.019 -1.960 -21.069 1.00 89.56 111 ALA A N 1
ATOM 877 C CA . ALA A 1 111 ? 8.185 -1.252 -22.333 1.00 89.56 111 ALA A CA 1
ATOM 878 C C . ALA A 1 111 ? 9.518 -0.486 -22.403 1.00 89.56 111 ALA A C 1
ATOM 880 O O . ALA A 1 111 ? 10.169 -0.499 -23.452 1.00 89.56 111 ALA A O 1
ATOM 881 N N . SER A 1 112 ? 9.971 0.142 -21.311 1.00 92.00 112 SER A N 1
ATOM 882 C CA . SER A 1 112 ? 11.257 0.849 -21.284 1.00 92.00 112 SER A CA 1
ATOM 883 C C . SER A 1 112 ? 12.448 -0.111 -21.362 1.00 92.00 112 SER A C 1
ATOM 885 O O . SER A 1 112 ? 13.373 0.153 -22.133 1.00 92.00 112 SER A O 1
ATOM 887 N N . VAL A 1 113 ? 12.395 -1.257 -20.669 1.00 93.38 113 VAL A N 1
ATOM 888 C CA . VAL A 1 113 ? 13.394 -2.339 -20.779 1.00 93.38 113 VAL A CA 1
ATOM 889 C C . VAL A 1 113 ? 13.509 -2.816 -22.226 1.00 93.38 113 VAL A C 1
ATOM 891 O O . VAL A 1 113 ? 14.609 -2.867 -22.777 1.00 93.38 113 VAL A O 1
ATOM 894 N N . VAL A 1 114 ? 12.377 -3.122 -22.869 1.00 92.50 114 VAL A N 1
ATOM 895 C CA . VAL A 1 114 ? 12.340 -3.577 -24.269 1.00 92.50 114 VAL A CA 1
ATOM 896 C C . VAL A 1 114 ? 12.876 -2.499 -25.210 1.00 92.50 114 VAL A C 1
ATOM 898 O O . VAL A 1 114 ? 13.661 -2.801 -26.108 1.00 92.50 114 VAL A O 1
ATOM 901 N N . THR A 1 115 ? 12.516 -1.235 -24.985 1.00 89.12 115 THR A N 1
ATOM 902 C CA . THR A 1 115 ? 12.990 -0.107 -25.799 1.00 89.12 115 THR A CA 1
ATOM 903 C C . THR A 1 115 ? 14.510 0.028 -25.726 1.00 89.12 115 THR A C 1
ATOM 905 O O . THR A 1 115 ? 15.172 0.085 -26.762 1.00 89.12 115 THR A O 1
ATOM 908 N N . VAL A 1 116 ? 15.090 0.024 -24.522 1.00 91.81 116 VAL A N 1
ATOM 909 C CA . VAL A 1 116 ? 16.549 0.127 -24.347 1.00 91.8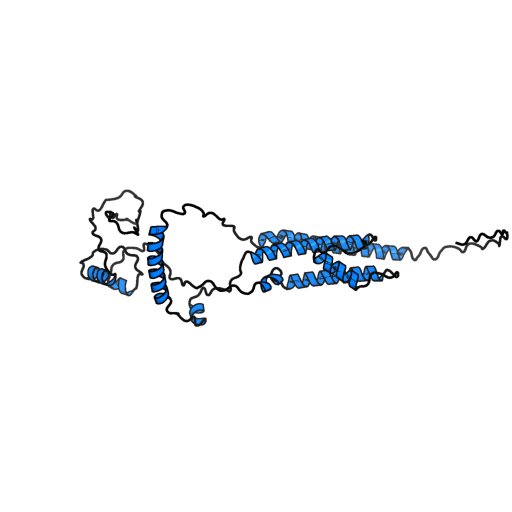1 116 VAL A CA 1
ATOM 910 C C . VAL A 1 116 ? 17.266 -1.100 -24.899 1.00 91.81 116 VAL A C 1
ATOM 912 O O . VAL A 1 116 ? 18.301 -0.954 -25.550 1.00 91.81 116 VAL A O 1
ATOM 915 N N . TYR A 1 117 ? 16.694 -2.291 -24.728 1.00 92.62 117 TYR A N 1
ATOM 916 C CA . TYR A 1 117 ? 17.213 -3.514 -25.333 1.00 92.62 117 TYR A CA 1
ATOM 917 C C . TYR A 1 117 ? 17.286 -3.413 -26.865 1.00 92.62 117 TYR A C 1
ATOM 919 O O . TYR A 1 117 ? 18.343 -3.675 -27.440 1.00 92.62 117 TYR A O 1
ATOM 927 N N . ILE A 1 118 ? 16.214 -2.962 -27.529 1.00 90.94 118 ILE A N 1
ATOM 928 C CA . ILE A 1 118 ? 16.188 -2.766 -28.989 1.00 90.94 118 ILE A CA 1
ATOM 929 C C . ILE A 1 118 ? 17.221 -1.717 -29.416 1.00 90.94 118 ILE A C 1
ATOM 931 O O . ILE A 1 118 ? 17.977 -1.962 -30.356 1.00 90.94 118 ILE A O 1
ATOM 935 N N . VAL A 1 119 ? 17.311 -0.578 -28.719 1.00 89.75 119 VAL A N 1
ATOM 936 C CA . VAL A 1 119 ? 18.298 0.473 -29.030 1.00 89.75 119 VAL A CA 1
ATOM 937 C C . VAL A 1 119 ? 19.724 -0.073 -28.932 1.00 89.75 119 VAL A C 1
ATOM 939 O O . VAL A 1 119 ? 20.518 0.115 -29.856 1.00 89.75 119 VAL A O 1
ATOM 942 N N . LEU A 1 120 ? 20.052 -0.807 -27.866 1.00 88.31 120 LEU A N 1
ATOM 943 C CA . LEU A 1 120 ? 21.373 -1.418 -27.702 1.00 88.31 120 LEU A CA 1
ATOM 944 C C . LEU A 1 120 ? 21.648 -2.502 -28.752 1.00 88.31 120 LEU A C 1
ATOM 946 O O . LEU A 1 120 ? 22.768 -2.573 -29.259 1.00 88.31 120 LEU A O 1
ATOM 950 N N . LEU A 1 121 ? 20.646 -3.297 -29.144 1.00 89.00 121 LEU A N 1
ATOM 951 C CA . LEU A 1 121 ? 20.781 -4.250 -30.249 1.00 89.00 121 LEU A CA 1
ATOM 952 C C . LEU A 1 121 ? 21.055 -3.547 -31.581 1.00 89.00 121 LEU A C 1
ATOM 954 O O . LEU A 1 121 ? 21.943 -3.981 -32.314 1.00 89.00 121 LEU A O 1
ATOM 958 N N . MET A 1 122 ? 20.348 -2.458 -31.896 1.00 86.94 122 MET A N 1
ATOM 959 C CA . MET A 1 122 ? 20.588 -1.684 -33.122 1.00 86.94 122 MET A CA 1
ATOM 960 C C . MET A 1 122 ? 21.999 -1.081 -33.132 1.00 86.94 122 MET A C 1
ATOM 962 O O . MET A 1 122 ? 22.680 -1.110 -34.158 1.00 86.94 122 MET A O 1
ATOM 966 N N . MET A 1 123 ? 22.478 -0.597 -31.981 1.00 85.12 123 MET A N 1
ATOM 967 C CA . MET A 1 123 ? 23.843 -0.079 -31.834 1.00 85.12 123 MET A CA 1
ATOM 968 C C . MET A 1 123 ? 24.910 -1.176 -31.959 1.00 85.12 123 MET A C 1
ATOM 970 O O . MET A 1 123 ? 25.973 -0.918 -32.525 1.00 85.12 123 MET A O 1
ATOM 974 N N . ASN A 1 124 ? 24.638 -2.386 -31.459 1.00 83.81 124 ASN A N 1
ATOM 975 C CA . ASN A 1 124 ? 25.566 -3.518 -31.511 1.00 83.81 124 ASN A CA 1
ATOM 976 C C . ASN A 1 124 ? 25.606 -4.175 -32.902 1.00 83.81 124 ASN A C 1
ATOM 978 O O . ASN A 1 124 ? 26.679 -4.485 -33.403 1.00 83.81 124 ASN A O 1
ATOM 982 N N . THR A 1 125 ? 24.458 -4.309 -33.573 1.00 82.44 125 THR A N 1
ATOM 983 C CA . THR A 1 125 ? 24.353 -4.916 -34.919 1.00 82.44 125 THR A CA 1
ATOM 984 C C . THR A 1 125 ? 25.086 -4.097 -35.985 1.00 82.44 125 THR A C 1
ATOM 986 O O . THR A 1 125 ? 25.569 -4.637 -36.975 1.00 82.44 125 THR A O 1
ATOM 989 N N . SER A 1 126 ? 25.223 -2.786 -35.772 1.00 76.06 126 SER A N 1
ATOM 990 C CA . SER A 1 126 ? 26.011 -1.906 -36.644 1.00 76.06 126 SER A CA 1
ATOM 991 C C . SER A 1 126 ? 27.517 -2.238 -36.630 1.00 76.06 126 SER A C 1
ATOM 993 O O . SER A 1 126 ? 28.256 -1.856 -37.537 1.00 76.06 126 SER A O 1
ATOM 995 N N . ASN A 1 127 ? 27.989 -2.990 -35.630 1.00 68.69 127 ASN A N 1
ATOM 996 C CA . ASN A 1 127 ? 29.364 -3.460 -35.549 1.00 68.69 127 ASN A CA 1
ATOM 997 C C . ASN A 1 127 ? 29.517 -4.824 -36.232 1.00 68.69 127 ASN A C 1
ATOM 999 O O . ASN A 1 127 ? 29.088 -5.847 -35.707 1.00 68.69 127 ASN A O 1
ATOM 1003 N N . LYS A 1 128 ? 30.171 -4.846 -37.399 1.00 66.56 128 LYS A N 1
ATOM 1004 C CA . LYS A 1 128 ? 30.475 -6.088 -38.136 1.00 66.56 128 LYS A CA 1
ATOM 1005 C C . LYS A 1 128 ? 31.477 -7.005 -37.418 1.00 66.56 128 LYS A C 1
ATOM 1007 O O . LYS A 1 128 ? 31.587 -8.176 -37.772 1.00 66.56 128 LYS A O 1
ATOM 1012 N N . ASP A 1 129 ? 32.168 -6.502 -36.401 1.00 60.69 129 ASP A N 1
ATOM 1013 C CA . ASP A 1 129 ? 33.131 -7.269 -35.619 1.00 60.69 129 ASP A CA 1
ATOM 1014 C C . ASP A 1 129 ? 32.418 -7.964 -34.459 1.00 60.69 129 ASP A C 1
ATOM 1016 O O . ASP A 1 129 ? 32.008 -7.290 -33.519 1.00 60.69 129 ASP A O 1
ATOM 1020 N N . LYS A 1 130 ? 32.243 -9.293 -34.569 1.00 67.75 130 LYS A N 1
ATOM 1021 C CA . LYS A 1 130 ? 31.818 -10.275 -33.541 1.00 67.75 130 LYS A CA 1
ATOM 1022 C C . LYS A 1 130 ? 31.358 -9.659 -32.206 1.00 67.75 130 LYS A C 1
ATOM 1024 O O . LYS A 1 130 ? 32.012 -9.828 -31.177 1.00 67.75 130 LYS A O 1
ATOM 1029 N N . GLY A 1 131 ? 30.240 -8.935 -32.236 1.00 62.69 131 GLY A N 1
ATOM 1030 C CA . GLY A 1 131 ? 29.719 -8.265 -31.054 1.00 62.69 131 GLY A CA 1
ATOM 1031 C C . GLY A 1 131 ? 29.327 -9.277 -29.972 1.00 62.69 131 GLY A C 1
ATOM 1032 O O . GLY A 1 131 ? 29.037 -10.437 -30.287 1.00 62.69 131 GLY A O 1
ATOM 1033 N N . PRO A 1 132 ? 29.290 -8.860 -28.694 1.00 67.00 132 PRO A N 1
ATOM 1034 C CA . PRO A 1 132 ? 28.755 -9.691 -27.625 1.00 67.00 132 PRO A CA 1
ATOM 1035 C C . PRO A 1 132 ? 27.338 -10.143 -27.996 1.00 67.00 132 PRO A C 1
ATOM 1037 O O . PRO A 1 132 ? 26.534 -9.344 -28.484 1.00 67.00 132 PRO A O 1
ATOM 1040 N N . GLY A 1 133 ? 27.050 -11.435 -27.813 1.00 84.62 133 GLY A N 1
ATOM 1041 C CA . GLY A 1 133 ? 25.776 -12.025 -28.227 1.00 84.62 133 GLY A CA 1
ATOM 1042 C C . GLY A 1 133 ? 24.576 -11.283 -27.631 1.00 84.62 133 GLY A C 1
ATOM 1043 O O . GLY A 1 133 ? 24.662 -10.737 -26.532 1.00 84.62 133 GLY A O 1
ATOM 1044 N N . ALA A 1 134 ? 23.436 -11.290 -28.328 1.00 87.69 134 ALA A N 1
ATOM 1045 C CA . ALA A 1 134 ? 22.200 -10.618 -27.898 1.00 87.69 134 ALA A CA 1
ATOM 1046 C C . ALA A 1 134 ? 21.777 -10.968 -26.454 1.00 87.69 134 ALA A C 1
ATOM 1048 O O . ALA A 1 134 ? 21.192 -10.146 -25.749 1.00 87.69 134 ALA A O 1
ATOM 1049 N N . TRP A 1 135 ? 22.126 -12.175 -26.001 1.00 87.62 135 TRP A N 1
ATOM 1050 C CA . TRP A 1 135 ? 21.956 -12.633 -24.625 1.00 87.62 135 TRP A CA 1
ATOM 1051 C C . TRP A 1 135 ? 22.751 -11.812 -23.599 1.00 87.62 135 TRP A C 1
ATOM 1053 O O . TRP A 1 135 ? 22.230 -11.480 -22.538 1.00 87.62 135 TRP A O 1
ATOM 1063 N N . LEU A 1 136 ? 23.994 -11.438 -23.918 1.00 88.19 136 LEU A N 1
ATOM 1064 C CA . LEU A 1 136 ? 24.843 -10.637 -23.036 1.00 88.19 136 LEU A CA 1
ATOM 1065 C C . LEU A 1 136 ? 24.260 -9.231 -22.848 1.00 88.19 136 LEU A C 1
ATOM 1067 O O . LEU A 1 136 ? 24.228 -8.724 -21.732 1.00 88.19 136 LEU A O 1
ATOM 1071 N N . VAL A 1 137 ? 23.733 -8.644 -23.930 1.00 89.06 137 VAL A N 1
ATOM 1072 C CA . VAL A 1 137 ? 23.048 -7.342 -23.898 1.00 89.06 137 VAL A CA 1
ATOM 1073 C C . VAL A 1 137 ? 21.795 -7.418 -23.027 1.00 89.06 137 VAL A C 1
ATOM 1075 O O . VAL A 1 137 ? 21.583 -6.544 -22.193 1.00 89.06 137 VAL A O 1
ATOM 1078 N N . MET A 1 138 ? 20.996 -8.484 -23.155 1.00 89.81 138 MET A N 1
ATOM 1079 C CA . MET A 1 138 ? 19.824 -8.690 -22.297 1.00 89.81 138 MET A CA 1
ATOM 1080 C C . MET A 1 138 ? 20.226 -8.810 -20.823 1.00 89.81 138 MET A C 1
ATOM 1082 O O . MET A 1 138 ? 19.658 -8.123 -19.975 1.00 89.81 138 MET A O 1
ATOM 1086 N N . LYS A 1 139 ? 21.241 -9.629 -20.514 1.00 90.94 139 LYS A N 1
ATOM 1087 C CA . LYS A 1 139 ? 21.752 -9.787 -19.146 1.00 90.94 139 LYS A CA 1
ATOM 1088 C C . LYS A 1 139 ? 22.276 -8.464 -18.585 1.00 90.94 139 LYS A C 1
ATOM 1090 O O . LYS A 1 139 ? 22.043 -8.174 -17.420 1.00 90.94 139 LYS A O 1
ATOM 1095 N N . GLN A 1 140 ? 22.926 -7.639 -19.404 1.00 90.56 140 GLN A N 1
ATOM 1096 C CA . GLN A 1 140 ? 23.397 -6.316 -18.999 1.00 90.56 140 GLN A CA 1
ATOM 1097 C C . GLN A 1 140 ? 22.236 -5.360 -18.682 1.00 90.56 140 GLN A C 1
ATOM 1099 O O . GLN A 1 140 ? 22.271 -4.688 -17.653 1.00 90.56 140 GLN A O 1
ATOM 1104 N N . VAL A 1 141 ? 21.199 -5.304 -19.524 1.00 92.19 141 VAL A N 1
ATOM 1105 C CA . VAL A 1 141 ? 20.018 -4.447 -19.291 1.00 92.19 141 VAL A CA 1
ATOM 1106 C C . VAL A 1 141 ? 19.250 -4.900 -18.048 1.00 92.19 141 VAL A C 1
ATOM 1108 O O . VAL A 1 141 ? 18.889 -4.073 -17.214 1.00 92.19 141 VAL A O 1
ATOM 1111 N N . LEU A 1 142 ? 19.042 -6.208 -17.887 1.00 92.12 142 LEU A N 1
ATOM 1112 C CA . LEU A 1 142 ? 18.305 -6.750 -16.748 1.00 92.12 142 LEU A CA 1
ATOM 1113 C C . LEU A 1 142 ? 19.110 -6.664 -15.445 1.00 92.12 142 LEU A C 1
ATOM 1115 O O . LEU A 1 142 ? 18.560 -6.284 -14.417 1.00 92.12 142 LEU A O 1
ATOM 1119 N N . GLY A 1 143 ? 20.411 -6.953 -15.493 1.00 92.00 143 GLY A N 1
ATOM 1120 C CA . GLY A 1 143 ? 21.308 -6.840 -14.343 1.00 92.00 143 GLY A CA 1
ATOM 1121 C C . GLY A 1 143 ? 21.384 -5.404 -13.834 1.00 92.00 143 GLY A C 1
ATOM 1122 O O . GLY A 1 143 ? 21.201 -5.163 -12.650 1.00 92.00 143 GLY A O 1
ATOM 1123 N N . THR A 1 144 ? 21.519 -4.426 -14.732 1.00 91.38 144 THR A N 1
ATOM 1124 C CA . THR A 1 144 ? 21.517 -3.006 -14.337 1.00 91.38 144 THR A CA 1
ATOM 1125 C C . THR A 1 144 ? 20.173 -2.522 -13.780 1.00 91.38 144 THR A C 1
ATOM 1127 O O . THR A 1 144 ? 20.172 -1.652 -12.914 1.00 91.38 144 THR A O 1
ATOM 1130 N N . LEU A 1 145 ? 19.041 -3.105 -14.199 1.00 91.75 145 LEU A N 1
ATOM 1131 C CA . LEU A 1 145 ? 17.730 -2.850 -13.582 1.00 91.75 145 LEU A CA 1
ATOM 1132 C C . LEU A 1 145 ? 17.629 -3.443 -12.169 1.00 91.75 145 LEU A C 1
ATOM 1134 O O . LEU A 1 145 ? 17.018 -2.850 -11.281 1.00 91.75 145 LEU A O 1
ATOM 1138 N N . LEU A 1 146 ? 18.220 -4.621 -11.972 1.00 91.44 146 LEU A N 1
ATOM 1139 C CA . LEU A 1 146 ? 18.249 -5.342 -10.700 1.00 91.44 146 LEU A CA 1
ATOM 1140 C C . LEU A 1 146 ? 19.365 -4.871 -9.757 1.00 91.44 146 LEU A C 1
ATOM 1142 O O . LEU A 1 146 ? 19.505 -5.447 -8.679 1.00 91.44 146 LEU A O 1
ATOM 1146 N N . ASP A 1 147 ? 20.101 -3.813 -10.122 1.00 88.94 147 ASP A N 1
ATOM 1147 C CA . ASP A 1 147 ? 21.225 -3.275 -9.341 1.00 88.94 147 ASP A CA 1
ATOM 1148 C C . ASP A 1 147 ? 22.398 -4.281 -9.221 1.00 88.94 147 ASP A C 1
ATOM 1150 O O . ASP A 1 147 ? 23.169 -4.267 -8.264 1.00 88.94 147 ASP A O 1
ATOM 1154 N N . GLU A 1 148 ? 22.527 -5.194 -10.191 1.00 91.44 148 GLU A N 1
ATOM 1155 C CA . GLU A 1 148 ? 23.617 -6.167 -10.295 1.00 91.44 148 GLU A CA 1
ATOM 1156 C C . GLU A 1 148 ? 24.840 -5.528 -10.974 1.00 91.44 148 GLU A C 1
ATOM 1158 O O . GLU A 1 148 ? 24.729 -4.822 -11.983 1.00 91.44 148 GLU A O 1
ATOM 1163 N N . ALA A 1 149 ? 26.032 -5.789 -10.428 1.00 83.31 149 ALA A N 1
ATOM 1164 C CA . ALA A 1 149 ? 27.283 -5.288 -10.985 1.00 83.31 149 ALA A CA 1
ATOM 1165 C C . ALA A 1 149 ? 27.472 -5.790 -12.424 1.00 83.31 149 ALA A C 1
ATOM 1167 O O . ALA A 1 149 ? 27.373 -6.986 -12.686 1.00 83.31 149 ALA A O 1
ATOM 1168 N N . ILE A 1 150 ? 27.767 -4.875 -13.353 1.00 79.06 150 ILE A N 1
ATOM 1169 C CA . ILE A 1 150 ? 27.939 -5.192 -14.775 1.00 79.06 150 ILE A CA 1
ATOM 1170 C C . ILE A 1 150 ? 29.155 -6.117 -14.937 1.00 79.06 150 ILE A C 1
ATOM 1172 O O . ILE A 1 150 ? 30.282 -5.678 -14.693 1.00 79.06 150 ILE A O 1
ATOM 1176 N N . PRO A 1 151 ? 28.977 -7.372 -15.387 1.00 67.06 151 PRO A N 1
ATOM 1177 C CA . PRO A 1 151 ? 30.106 -8.228 -15.696 1.00 67.06 151 PRO A CA 1
ATOM 1178 C C . PRO A 1 151 ? 30.620 -7.873 -17.098 1.00 67.06 151 PRO A C 1
ATOM 1180 O O . PRO A 1 151 ? 30.015 -8.264 -18.096 1.00 67.06 151 PRO A O 1
ATOM 1183 N N . GLY A 1 152 ? 31.723 -7.125 -17.191 1.00 68.88 152 GLY A N 1
ATOM 1184 C CA . GLY A 1 152 ? 32.439 -6.921 -18.457 1.00 68.88 152 GLY A CA 1
ATOM 1185 C C . GLY A 1 152 ? 33.080 -5.547 -18.655 1.00 68.88 152 GLY A C 1
ATOM 1186 O O . GLY A 1 152 ? 32.948 -4.639 -17.837 1.00 68.88 152 GLY A O 1
ATOM 1187 N N . GLU A 1 153 ? 33.789 -5.407 -19.777 1.00 71.69 153 GLU A N 1
ATOM 1188 C CA . GLU A 1 153 ? 34.421 -4.156 -20.198 1.00 71.69 153 GLU A CA 1
ATOM 1189 C C . GLU A 1 153 ? 33.366 -3.122 -20.621 1.00 71.69 153 GLU A C 1
ATOM 1191 O O . GLU A 1 153 ? 32.487 -3.389 -21.443 1.00 71.69 153 GLU A O 1
ATOM 1196 N N . LEU A 1 154 ? 33.453 -1.912 -20.060 1.00 72.88 154 LEU A N 1
ATOM 1197 C CA . LEU A 1 154 ? 32.539 -0.819 -20.386 1.00 72.88 154 LEU A CA 1
ATOM 1198 C C . LEU A 1 154 ? 32.699 -0.414 -21.861 1.00 72.88 154 LEU A C 1
ATOM 1200 O O . LEU A 1 154 ? 33.825 -0.174 -22.310 1.00 72.88 154 LEU A O 1
ATOM 1204 N N . PRO A 1 155 ? 31.600 -0.248 -22.621 1.00 72.25 155 PRO A N 1
ATOM 1205 C CA . PRO A 1 155 ? 31.695 0.134 -24.023 1.00 72.25 155 PRO A CA 1
ATOM 1206 C C . PRO A 1 155 ? 32.442 1.466 -24.175 1.00 72.25 155 PRO A C 1
ATOM 1208 O O . PRO A 1 155 ? 32.121 2.474 -23.537 1.00 72.25 155 PRO A O 1
ATOM 1211 N N . GLN A 1 156 ? 33.466 1.483 -25.033 1.00 71.19 156 GLN A N 1
ATOM 1212 C CA . GLN A 1 156 ? 34.313 2.666 -25.234 1.00 71.19 156 GLN A CA 1
ATOM 1213 C C . GLN A 1 156 ? 33.645 3.770 -26.071 1.00 71.19 156 GLN A C 1
ATOM 1215 O O . GLN A 1 156 ? 34.082 4.918 -26.030 1.00 71.19 156 GLN A O 1
ATOM 1220 N N . ARG A 1 157 ? 32.563 3.468 -26.802 1.00 78.19 157 ARG A N 1
ATOM 1221 C CA . ARG A 1 157 ? 31.884 4.443 -27.672 1.00 78.19 157 ARG A CA 1
ATOM 1222 C C . ARG A 1 157 ? 31.073 5.463 -26.874 1.00 78.19 157 ARG A C 1
ATOM 1224 O O . ARG A 1 157 ? 30.241 5.092 -26.047 1.00 78.19 157 ARG A O 1
ATOM 1231 N N . SER A 1 158 ? 31.253 6.743 -27.199 1.00 79.62 158 SER A N 1
ATOM 1232 C CA . SER A 1 158 ? 30.576 7.879 -26.556 1.00 79.62 158 SER A CA 1
ATOM 1233 C C . SER A 1 158 ? 29.047 7.750 -26.555 1.00 79.62 158 SER A C 1
ATOM 1235 O O . SER A 1 158 ? 28.425 7.940 -25.516 1.00 79.62 158 SER A O 1
ATOM 1237 N N . ASN A 1 159 ? 28.435 7.343 -27.671 1.00 83.06 159 ASN A N 1
ATOM 1238 C CA . ASN A 1 159 ? 26.973 7.253 -27.777 1.00 83.06 159 ASN A CA 1
ATOM 1239 C C . ASN A 1 159 ? 26.383 6.146 -26.889 1.00 83.06 159 ASN A C 1
ATOM 1241 O O . ASN A 1 159 ? 25.364 6.353 -26.236 1.00 83.06 159 ASN A O 1
ATOM 1245 N N . THR A 1 160 ? 27.033 4.977 -26.829 1.00 84.56 160 THR A N 1
ATOM 1246 C CA . THR A 1 160 ? 26.576 3.856 -25.988 1.00 84.56 160 THR A CA 1
ATOM 1247 C C . THR A 1 160 ? 26.696 4.206 -24.510 1.00 84.56 160 THR A C 1
ATOM 1249 O O . THR A 1 160 ? 25.829 3.833 -23.725 1.00 84.56 160 THR A O 1
ATOM 1252 N N . ARG A 1 161 ? 27.726 4.980 -24.136 1.00 86.06 161 ARG A N 1
ATOM 1253 C CA . ARG A 1 161 ? 27.886 5.496 -22.772 1.00 86.06 161 ARG A CA 1
ATOM 1254 C C . ARG A 1 161 ? 26.737 6.411 -22.375 1.00 86.06 161 ARG A C 1
ATOM 1256 O O . ARG A 1 161 ? 26.197 6.227 -21.298 1.00 86.06 161 ARG A O 1
ATOM 1263 N N . VAL A 1 162 ? 26.319 7.340 -23.238 1.00 86.94 162 VAL A N 1
ATOM 1264 C CA . VAL A 1 162 ? 25.197 8.246 -22.924 1.00 86.94 162 VAL A CA 1
ATOM 1265 C C . VAL A 1 162 ? 23.900 7.463 -22.693 1.00 86.94 162 VAL A C 1
ATOM 1267 O O . VAL A 1 162 ? 23.224 7.698 -21.694 1.00 86.94 162 VAL A O 1
ATOM 1270 N N . VAL A 1 163 ? 23.582 6.495 -23.563 1.00 87.56 163 VAL A N 1
ATOM 1271 C CA . VAL A 1 163 ? 22.378 5.654 -23.420 1.00 87.56 163 VAL A CA 1
ATOM 1272 C C . VAL A 1 163 ? 22.439 4.802 -22.150 1.00 87.56 163 VAL A C 1
ATOM 1274 O O . VAL A 1 163 ? 21.464 4.754 -21.404 1.00 87.56 163 VAL A O 1
ATOM 1277 N N . LEU A 1 164 ? 23.583 4.170 -21.866 1.00 89.19 164 LEU A N 1
ATOM 1278 C CA . LEU A 1 164 ? 23.769 3.374 -20.649 1.00 89.19 164 LEU A CA 1
ATOM 1279 C C . LEU A 1 164 ? 23.697 4.225 -19.381 1.00 89.19 164 LEU A C 1
ATOM 1281 O O . LEU A 1 164 ? 23.055 3.813 -18.424 1.00 89.19 164 LEU A O 1
ATOM 1285 N N . THR A 1 165 ? 24.301 5.411 -19.362 1.00 88.06 165 THR A N 1
ATOM 1286 C CA . THR A 1 165 ? 24.227 6.314 -18.206 1.00 88.06 165 THR A CA 1
ATOM 1287 C C . THR A 1 165 ? 22.791 6.775 -17.963 1.00 88.06 165 THR A C 1
ATOM 1289 O O . THR A 1 165 ? 22.330 6.741 -16.824 1.00 88.06 165 THR A O 1
ATOM 1292 N N . ALA A 1 166 ? 22.051 7.142 -19.015 1.00 88.00 166 ALA A N 1
ATOM 1293 C CA . ALA A 1 166 ? 20.634 7.489 -18.892 1.00 88.00 166 ALA A CA 1
ATOM 1294 C C . ALA A 1 166 ? 19.801 6.303 -18.368 1.00 88.00 166 ALA A C 1
ATOM 1296 O O . ALA A 1 166 ? 18.961 6.476 -17.483 1.00 88.00 166 ALA A O 1
ATOM 1297 N N . TRP A 1 167 ? 20.078 5.090 -18.856 1.00 92.19 167 TRP A N 1
ATOM 1298 C CA . TRP A 1 167 ? 19.447 3.857 -18.382 1.00 92.19 167 TRP A CA 1
ATOM 1299 C C . TRP A 1 167 ? 19.762 3.540 -16.915 1.00 92.19 167 TRP A C 1
ATOM 1301 O O . TRP A 1 167 ? 18.870 3.128 -16.174 1.00 92.19 167 TRP A O 1
ATOM 1311 N N . LEU A 1 168 ? 21.003 3.753 -16.475 1.00 91.19 168 LEU A N 1
ATOM 1312 C CA . LEU A 1 168 ? 21.412 3.549 -15.084 1.00 91.19 168 LEU A CA 1
ATOM 1313 C C . LEU A 1 168 ? 20.705 4.528 -14.147 1.00 91.19 168 LEU A C 1
ATOM 1315 O O . LEU A 1 168 ? 20.191 4.109 -13.114 1.00 91.19 168 LEU A O 1
ATOM 1319 N N . ILE A 1 169 ? 20.615 5.807 -14.527 1.00 88.75 169 ILE A N 1
ATOM 1320 C CA . ILE A 1 169 ? 19.866 6.808 -13.755 1.00 88.75 169 ILE A CA 1
ATOM 1321 C C . ILE A 1 169 ? 18.391 6.400 -13.656 1.00 88.75 169 ILE A C 1
ATOM 1323 O O . ILE A 1 169 ? 17.819 6.422 -12.568 1.00 88.75 169 ILE A O 1
ATOM 1327 N N . PHE A 1 170 ? 17.782 5.972 -14.765 1.00 90.31 170 PHE A N 1
ATOM 1328 C CA . PHE A 1 170 ? 16.409 5.469 -14.762 1.00 90.31 170 PHE A CA 1
ATOM 1329 C C . PHE A 1 170 ? 16.227 4.260 -13.835 1.00 90.31 170 PHE A C 1
ATOM 1331 O O . PHE A 1 170 ? 15.345 4.271 -12.975 1.00 90.31 170 PHE A O 1
ATOM 1338 N N . SER A 1 171 ? 17.069 3.238 -13.990 1.00 92.88 171 SER A N 1
ATOM 1339 C CA . SER A 1 171 ? 17.014 1.999 -13.209 1.00 92.88 171 SER A CA 1
ATOM 1340 C C . SER A 1 171 ? 17.181 2.274 -11.718 1.00 92.88 171 SER A C 1
ATOM 1342 O O . SER A 1 171 ? 16.431 1.742 -10.902 1.00 92.88 171 SER A O 1
ATOM 1344 N N . PHE A 1 172 ? 18.093 3.181 -11.362 1.00 91.31 172 PHE A N 1
ATOM 1345 C CA . PHE A 1 172 ? 18.294 3.628 -9.990 1.00 91.31 172 PHE A CA 1
ATOM 1346 C C . PHE A 1 172 ? 17.046 4.309 -9.410 1.00 91.31 172 PHE A C 1
ATOM 1348 O O . PHE A 1 172 ? 16.628 3.992 -8.292 1.00 91.31 172 PHE A O 1
ATOM 1355 N N . VAL A 1 173 ? 16.411 5.212 -10.168 1.00 91.12 173 VAL A N 1
ATOM 1356 C CA . VAL A 1 173 ? 15.176 5.891 -9.740 1.00 91.12 173 VAL A CA 1
ATOM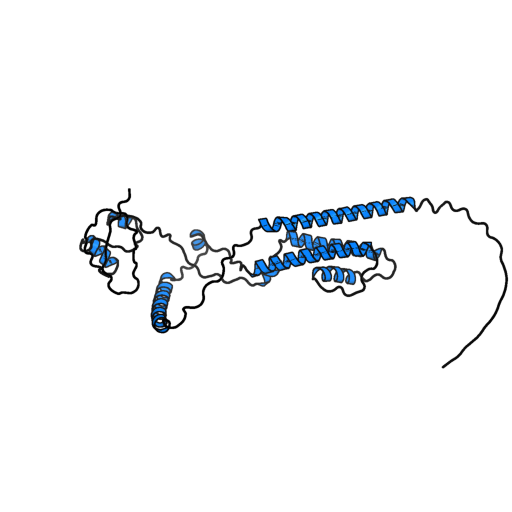 1357 C C . VAL A 1 173 ? 14.044 4.880 -9.550 1.00 91.12 173 VAL A C 1
ATOM 1359 O O . VAL A 1 173 ? 13.423 4.861 -8.487 1.00 91.12 173 VAL A O 1
ATOM 1362 N N . VAL A 1 174 ? 13.803 3.998 -10.524 1.00 90.69 174 VAL A N 1
ATOM 1363 C CA . VAL A 1 174 ? 12.751 2.970 -10.428 1.00 90.69 174 VAL A CA 1
ATOM 1364 C C . VAL A 1 174 ? 13.013 2.010 -9.276 1.00 90.69 174 VAL A C 1
ATOM 1366 O O . VAL A 1 174 ? 12.097 1.742 -8.500 1.00 90.69 174 VAL A O 1
ATOM 1369 N N . GLY A 1 175 ? 14.249 1.537 -9.115 1.00 92.44 175 GLY A N 1
ATOM 1370 C CA . GLY A 1 175 ? 14.641 0.663 -8.013 1.00 92.44 175 GLY A CA 1
ATOM 1371 C C . GLY A 1 175 ? 14.423 1.319 -6.650 1.00 92.44 175 GLY A C 1
ATOM 1372 O O . GLY A 1 175 ? 13.866 0.695 -5.745 1.00 92.44 175 GLY A O 1
ATOM 1373 N N . THR A 1 176 ? 14.778 2.598 -6.510 1.00 91.69 176 THR A N 1
ATOM 1374 C CA . THR A 1 176 ? 14.580 3.361 -5.268 1.00 91.69 176 THR A CA 1
ATOM 1375 C C . THR A 1 176 ? 13.096 3.548 -4.948 1.00 91.69 176 THR A C 1
ATOM 1377 O O . THR A 1 176 ? 12.681 3.309 -3.812 1.00 91.69 176 THR A O 1
ATOM 1380 N N . VAL A 1 177 ? 12.277 3.920 -5.937 1.00 93.50 177 VAL A N 1
ATOM 1381 C CA . VAL A 1 177 ? 10.823 4.095 -5.762 1.00 93.50 177 VAL A CA 1
ATOM 1382 C C . VAL A 1 177 ? 10.132 2.756 -5.482 1.00 93.50 177 VAL A C 1
ATOM 1384 O O . VAL A 1 177 ? 9.244 2.680 -4.635 1.00 93.50 177 VAL A O 1
ATOM 1387 N N . TYR A 1 178 ? 10.555 1.677 -6.139 1.00 93.44 178 TYR A N 1
ATOM 1388 C CA . TYR A 1 178 ? 10.024 0.340 -5.884 1.00 93.44 178 TYR A CA 1
ATOM 1389 C C . TYR A 1 178 ? 10.328 -0.115 -4.454 1.00 93.44 178 TYR A C 1
ATOM 1391 O O . TYR A 1 178 ? 9.416 -0.508 -3.727 1.00 93.44 178 TYR A O 1
ATOM 1399 N N . ARG A 1 179 ? 11.593 -0.016 -4.018 1.00 92.81 179 ARG A N 1
ATOM 1400 C CA . ARG A 1 179 ? 12.019 -0.401 -2.662 1.00 92.81 179 ARG A CA 1
ATOM 1401 C C . ARG A 1 179 ? 11.298 0.427 -1.589 1.00 92.81 179 ARG A C 1
ATOM 1403 O O . ARG A 1 179 ? 10.872 -0.137 -0.577 1.00 92.81 179 ARG A O 1
ATOM 1410 N N . SER A 1 180 ? 11.112 1.733 -1.800 1.00 93.50 180 SER A N 1
ATOM 1411 C CA . SER A 1 180 ? 10.401 2.597 -0.845 1.00 93.50 180 SER A CA 1
ATOM 1412 C C . SER A 1 180 ? 8.904 2.277 -0.771 1.00 93.50 180 SER A C 1
ATOM 1414 O O . SER A 1 180 ? 8.375 2.106 0.330 1.00 93.50 180 SER A O 1
ATOM 1416 N N . ASN A 1 181 ? 8.234 2.085 -1.912 1.00 90.69 181 ASN A N 1
ATOM 1417 C CA . ASN A 1 181 ? 6.820 1.702 -1.953 1.00 90.69 181 ASN A CA 1
ATOM 1418 C C . ASN A 1 181 ? 6.579 0.295 -1.398 1.00 90.69 181 ASN A C 1
ATOM 1420 O O . ASN A 1 181 ? 5.575 0.058 -0.721 1.00 90.69 181 ASN A O 1
ATOM 1424 N N . LEU A 1 182 ? 7.497 -0.640 -1.648 1.00 91.38 182 LEU A N 1
ATOM 1425 C CA . LEU A 1 182 ? 7.450 -1.978 -1.070 1.00 91.38 182 LEU A CA 1
ATOM 1426 C C . LEU A 1 182 ? 7.574 -1.907 0.454 1.00 91.38 182 LEU A C 1
ATOM 1428 O O . LEU A 1 182 ? 6.761 -2.502 1.155 1.00 91.38 182 LEU A O 1
ATOM 1432 N N . THR A 1 183 ? 8.523 -1.121 0.969 1.00 91.62 183 THR A N 1
ATOM 1433 C CA . THR A 1 183 ? 8.683 -0.908 2.417 1.00 91.62 183 THR A CA 1
ATOM 1434 C C . THR A 1 183 ? 7.413 -0.312 3.027 1.00 91.62 183 THR A C 1
ATOM 1436 O O . THR A 1 183 ? 6.911 -0.833 4.019 1.00 91.62 183 THR A O 1
ATOM 1439 N N . ALA A 1 184 ? 6.826 0.709 2.397 1.00 89.00 184 ALA A N 1
ATOM 1440 C CA . ALA A 1 184 ? 5.559 1.301 2.833 1.00 89.00 184 ALA A CA 1
ATOM 1441 C C . ALA A 1 184 ? 4.380 0.306 2.791 1.00 89.00 184 ALA A C 1
ATOM 1443 O O . ALA A 1 184 ? 3.495 0.339 3.644 1.00 89.00 184 ALA A O 1
ATOM 1444 N N . SER A 1 185 ? 4.373 -0.610 1.820 1.00 86.00 185 SER A N 1
ATOM 1445 C CA . SER A 1 185 ? 3.348 -1.655 1.706 1.00 86.00 185 SER A CA 1
ATOM 1446 C C . SER A 1 185 ? 3.516 -2.758 2.753 1.00 86.00 185 SER A C 1
ATOM 1448 O O . SER A 1 185 ? 2.530 -3.367 3.162 1.00 86.00 185 SER A O 1
ATOM 1450 N N . LEU A 1 186 ? 4.749 -3.015 3.198 1.00 87.94 186 LEU A N 1
ATOM 1451 C CA . LEU A 1 186 ? 5.050 -4.001 4.236 1.00 87.94 186 LEU A CA 1
ATOM 1452 C C . LEU A 1 186 ? 4.786 -3.466 5.649 1.00 87.94 186 LEU A C 1
ATOM 1454 O O . LEU A 1 186 ? 4.432 -4.248 6.529 1.00 87.94 186 LEU A O 1
ATOM 1458 N N . THR A 1 187 ? 4.916 -2.156 5.878 1.00 88.94 187 THR A N 1
ATOM 1459 C CA . THR A 1 187 ? 4.632 -1.555 7.193 1.00 88.94 187 THR A CA 1
ATOM 1460 C C . THR A 1 187 ? 3.137 -1.451 7.490 1.00 88.94 187 THR A C 1
ATOM 1462 O O . THR A 1 187 ? 2.747 -1.491 8.657 1.00 88.94 187 THR A O 1
ATOM 1465 N N . ILE A 1 188 ? 2.285 -1.360 6.462 1.00 83.88 188 ILE A N 1
ATOM 1466 C CA . ILE A 1 188 ? 0.831 -1.265 6.624 1.00 83.88 188 ILE A CA 1
ATOM 1467 C C . ILE A 1 188 ? 0.177 -2.579 6.178 1.00 83.88 188 ILE A C 1
ATOM 1469 O O . ILE A 1 188 ? -0.084 -2.767 4.986 1.00 83.88 188 ILE A O 1
ATOM 1473 N N . PRO A 1 189 ? -0.154 -3.496 7.110 1.00 80.62 189 PRO A N 1
ATOM 1474 C CA . PRO A 1 189 ? -0.860 -4.716 6.750 1.00 80.62 189 PRO A CA 1
ATOM 1475 C C . PRO A 1 189 ? -2.234 -4.355 6.188 1.00 80.62 189 PRO A C 1
ATOM 1477 O O . PRO A 1 189 ? -3.077 -3.772 6.875 1.00 80.62 189 PRO A O 1
ATOM 1480 N N . LYS A 1 190 ? -2.484 -4.715 4.928 1.00 76.38 190 LYS A N 1
ATOM 1481 C CA . LYS A 1 190 ? -3.801 -4.509 4.331 1.00 76.38 190 LYS A CA 1
ATOM 1482 C C . LYS A 1 190 ? -4.749 -5.593 4.816 1.00 76.38 190 LYS A C 1
ATOM 1484 O O . LYS A 1 190 ? -4.680 -6.746 4.393 1.00 76.38 190 LYS A O 1
ATOM 1489 N N . TYR A 1 191 ? -5.654 -5.201 5.697 1.00 83.25 191 TYR A N 1
ATOM 1490 C CA . TYR A 1 191 ? -6.753 -6.061 6.098 1.00 83.25 191 TYR A CA 1
ATOM 1491 C C . TYR A 1 191 ? -7.786 -6.154 4.967 1.00 83.25 191 TYR A C 1
ATOM 1493 O O . TYR A 1 191 ? -7.942 -5.202 4.193 1.00 83.25 191 TYR A O 1
ATOM 1501 N N . PRO A 1 192 ? -8.485 -7.294 4.835 1.00 82.12 192 PRO A N 1
ATOM 1502 C CA . PRO A 1 192 ? -9.673 -7.342 3.993 1.00 82.12 192 PRO A CA 1
ATOM 1503 C C . PRO A 1 192 ? -10.678 -6.268 4.449 1.00 82.12 192 PRO A C 1
ATOM 1505 O O . PRO A 1 192 ? -10.659 -5.890 5.627 1.00 82.12 192 PRO A O 1
ATOM 1508 N N . PRO A 1 193 ? -11.532 -5.762 3.539 1.00 83.62 193 PRO A N 1
ATOM 1509 C CA . PRO A 1 193 ? -12.551 -4.782 3.899 1.00 83.62 193 PRO A CA 1
ATOM 1510 C C . PRO A 1 193 ? -13.380 -5.317 5.068 1.00 83.62 193 PRO A C 1
ATOM 1512 O O . PRO A 1 193 ? -13.824 -6.468 5.060 1.00 83.62 193 PRO A O 1
ATOM 1515 N N . ARG A 1 194 ? -13.517 -4.493 6.108 1.00 85.06 194 ARG A N 1
ATOM 1516 C CA . ARG A 1 194 ? -14.310 -4.831 7.285 1.00 85.06 194 ARG A CA 1
ATOM 1517 C C . ARG A 1 194 ? -15.783 -4.615 6.946 1.00 85.06 194 ARG A C 1
ATOM 1519 O O . ARG A 1 194 ? -16.129 -3.676 6.241 1.00 85.06 194 ARG A O 1
ATOM 1526 N N . ILE A 1 195 ? -16.644 -5.480 7.469 1.00 87.12 195 ILE A N 1
ATOM 1527 C CA . ILE A 1 195 ? -18.088 -5.265 7.430 1.00 87.12 195 ILE A CA 1
ATOM 1528 C C . ILE A 1 195 ? -18.402 -4.102 8.379 1.00 87.12 195 ILE A C 1
ATOM 1530 O O . ILE A 1 195 ? -18.333 -4.253 9.595 1.00 87.12 195 ILE A O 1
ATOM 1534 N N . GLU A 1 196 ? -18.676 -2.924 7.834 1.00 86.62 196 GLU A N 1
ATOM 1535 C CA . GLU A 1 196 ? -18.983 -1.731 8.639 1.00 86.62 196 GLU A CA 1
ATOM 1536 C C . GLU A 1 196 ? -20.491 -1.527 8.829 1.00 86.62 196 GLU A C 1
ATOM 1538 O O . GLU A 1 196 ? -20.909 -0.797 9.724 1.00 86.62 196 GLU A O 1
ATOM 1543 N N . THR A 1 197 ? -21.316 -2.205 8.027 1.00 89.56 197 THR A N 1
ATOM 1544 C CA . THR A 1 197 ? -22.773 -2.062 8.040 1.00 89.56 197 THR A CA 1
ATOM 1545 C C . THR A 1 197 ? -23.461 -3.275 8.654 1.00 89.56 197 THR A C 1
ATOM 1547 O O . THR A 1 197 ? -23.030 -4.417 8.497 1.00 89.56 197 THR A O 1
ATOM 1550 N N . PHE A 1 198 ? -24.586 -3.030 9.332 1.00 85.06 198 PHE A N 1
ATOM 1551 C CA . PHE A 1 198 ? -25.431 -4.105 9.850 1.00 85.06 198 PHE A CA 1
ATOM 1552 C C . PHE A 1 198 ? -25.991 -4.982 8.722 1.00 85.06 198 PHE A C 1
ATOM 1554 O O . PHE A 1 198 ? -26.026 -6.199 8.866 1.00 85.06 198 PHE A O 1
ATOM 1561 N N . SER A 1 199 ? -26.347 -4.385 7.577 1.00 85.69 199 SER A N 1
ATOM 1562 C CA . SER A 1 199 ? -26.770 -5.136 6.389 1.00 85.69 199 SER A CA 1
ATOM 1563 C C . SER A 1 199 ? -25.690 -6.110 5.928 1.00 85.69 199 SER A C 1
ATOM 1565 O O . SER A 1 199 ? -25.967 -7.294 5.798 1.00 85.69 199 SER A O 1
ATOM 1567 N N . GLY A 1 200 ? -24.435 -5.660 5.829 1.00 87.31 200 GLY A N 1
ATOM 1568 C CA . GLY A 1 200 ? -23.326 -6.535 5.456 1.00 87.31 200 GLY A CA 1
ATOM 1569 C C . GLY A 1 200 ? -23.084 -7.668 6.459 1.00 87.31 200 GLY A C 1
ATOM 1570 O O . GLY A 1 200 ? -22.587 -8.724 6.077 1.00 87.31 200 GLY A O 1
ATOM 1571 N N . LEU A 1 201 ? -23.451 -7.482 7.733 1.00 84.75 201 LEU A N 1
ATOM 1572 C CA . LEU A 1 201 ? -23.350 -8.526 8.756 1.00 84.75 201 LEU A CA 1
ATOM 1573 C C . LEU A 1 201 ? -24.431 -9.600 8.575 1.00 84.75 201 LEU A C 1
ATOM 1575 O O . LEU A 1 201 ? -24.138 -10.790 8.713 1.00 84.75 201 LEU A O 1
ATOM 1579 N N . VAL A 1 202 ? -25.655 -9.176 8.252 1.00 85.44 202 VAL A N 1
ATOM 1580 C CA . VAL A 1 202 ? -26.778 -10.070 7.937 1.00 85.44 202 VAL A CA 1
ATOM 1581 C C . VAL A 1 202 ? -26.499 -10.829 6.637 1.00 85.44 202 VAL A C 1
ATOM 1583 O O . VAL A 1 202 ? -26.615 -12.054 6.611 1.00 85.44 202 VAL A O 1
ATOM 1586 N N . ASP A 1 203 ? -26.037 -10.129 5.601 1.00 87.62 203 ASP A N 1
ATOM 1587 C CA . ASP A 1 203 ? -25.730 -10.696 4.282 1.00 87.62 203 ASP A CA 1
ATOM 1588 C C . ASP A 1 203 ? -24.580 -11.706 4.337 1.00 87.62 203 ASP A C 1
ATOM 1590 O O . ASP A 1 203 ? -24.604 -12.731 3.657 1.00 87.62 203 ASP A O 1
ATOM 1594 N N . ALA A 1 204 ? -23.585 -11.467 5.196 1.00 81.06 204 ALA A N 1
ATOM 1595 C CA . ALA A 1 204 ? -22.483 -12.400 5.413 1.00 81.06 204 ALA A CA 1
ATOM 1596 C C . ALA A 1 204 ? -22.920 -13.715 6.091 1.00 81.06 204 ALA A C 1
ATOM 1598 O O . ALA A 1 204 ? -22.066 -14.572 6.339 1.00 81.06 204 ALA A O 1
ATOM 1599 N N . ASN A 1 205 ? -24.212 -13.865 6.430 1.00 76.06 205 ASN A N 1
ATOM 1600 C CA . ASN A 1 205 ? -24.766 -14.942 7.251 1.00 76.06 205 ASN A CA 1
ATOM 1601 C C . ASN A 1 205 ? -23.853 -15.226 8.447 1.00 76.06 205 ASN A C 1
ATOM 1603 O O . ASN A 1 205 ? -23.535 -16.379 8.771 1.00 76.06 205 ASN A O 1
ATOM 1607 N N . ALA A 1 206 ? -23.331 -14.143 9.034 1.00 70.06 206 ALA A N 1
ATOM 1608 C CA . ALA A 1 206 ? -22.385 -14.231 10.117 1.00 70.06 206 ALA A CA 1
ATOM 1609 C C . ALA A 1 206 ? -23.132 -14.913 11.251 1.00 70.06 206 ALA A C 1
ATOM 1611 O O . ALA A 1 206 ? -24.018 -14.318 11.866 1.00 70.06 206 ALA A O 1
ATOM 1612 N N . LYS A 1 207 ? -22.818 -16.194 11.487 1.00 62.00 207 LYS A N 1
ATOM 1613 C CA . LYS A 1 207 ? -23.400 -16.923 12.604 1.00 62.00 207 LYS A CA 1
ATOM 1614 C C . LYS A 1 207 ? -23.159 -16.051 13.816 1.00 62.00 207 LYS A C 1
ATOM 1616 O O . LYS A 1 207 ? -22.006 -15.766 14.156 1.00 62.00 207 LYS A O 1
ATOM 1621 N N . GLN A 1 208 ? -24.251 -15.646 14.454 1.00 60.34 208 GLN A N 1
ATOM 1622 C CA . GLN A 1 208 ? -24.235 -15.174 15.818 1.00 60.34 208 GLN A CA 1
ATOM 1623 C C . GLN A 1 208 ? -23.782 -16.390 16.631 1.00 60.34 208 GLN A C 1
ATOM 1625 O O . GLN A 1 208 ? -24.572 -17.110 17.233 1.00 60.34 208 GLN A O 1
ATOM 1630 N N . ALA A 1 209 ? -22.478 -16.692 16.588 1.00 55.47 209 ALA A N 1
ATOM 1631 C CA . ALA A 1 209 ? -21.837 -17.447 17.638 1.00 55.47 209 ALA A CA 1
ATOM 1632 C C . ALA A 1 209 ? -22.351 -16.774 18.902 1.00 55.47 209 ALA A C 1
ATOM 1634 O O . ALA A 1 209 ? -22.388 -15.543 18.909 1.00 55.47 209 ALA A O 1
ATOM 1635 N N . GLY A 1 210 ? -22.847 -17.535 19.882 1.00 53.91 210 GLY A N 1
ATOM 1636 C CA . GLY A 1 210 ? -23.359 -17.045 21.167 1.00 53.91 210 GLY A CA 1
ATOM 1637 C C . GLY A 1 210 ? -22.261 -16.330 21.955 1.00 53.91 210 GLY A C 1
ATOM 1638 O O . GLY A 1 210 ? -21.879 -16.720 23.051 1.00 53.91 210 GLY A O 1
ATOM 1639 N N . LEU A 1 211 ? -21.692 -15.308 21.331 1.00 56.38 211 LEU A N 1
ATOM 1640 C CA . LEU A 1 211 ? -20.494 -14.591 21.652 1.00 56.38 211 LEU A CA 1
ATOM 1641 C C . LEU A 1 211 ? -20.851 -13.665 22.781 1.00 56.38 211 LEU A C 1
ATOM 1643 O O . LEU A 1 211 ? -20.007 -13.485 23.615 1.00 56.38 211 LEU A O 1
ATOM 1647 N N . ILE A 1 212 ? -22.090 -13.183 22.900 1.00 63.56 212 ILE A N 1
ATOM 1648 C CA . ILE A 1 212 ? -22.538 -12.484 24.108 1.00 63.56 212 ILE A CA 1
ATOM 1649 C C . ILE A 1 212 ? -22.434 -13.397 25.338 1.00 63.56 212 ILE A C 1
ATOM 1651 O O . ILE A 1 212 ? -21.893 -12.976 26.355 1.00 63.56 212 ILE A O 1
ATOM 1655 N N . GLU A 1 213 ? -22.865 -14.658 25.253 1.00 66.75 213 GLU A N 1
ATOM 1656 C CA . GLU A 1 213 ? -22.786 -15.579 26.395 1.00 66.75 213 GLU A CA 1
ATOM 1657 C C . GLU A 1 213 ? -21.360 -16.065 26.662 1.00 66.75 213 GLU A C 1
ATOM 1659 O O . GLU A 1 213 ? -20.932 -16.159 27.814 1.00 66.75 213 GLU A O 1
ATOM 1664 N N . LYS A 1 214 ? -20.608 -16.383 25.602 1.00 72.62 214 LYS A N 1
ATOM 1665 C CA . LYS A 1 214 ? -19.211 -16.804 25.723 1.00 72.62 214 LYS A CA 1
ATOM 1666 C C . LYS A 1 214 ? -18.313 -15.645 26.153 1.00 72.62 214 LYS A C 1
ATOM 1668 O O . LYS A 1 214 ? -17.549 -15.822 27.081 1.00 72.62 214 LYS A O 1
ATOM 1673 N N . TRP A 1 215 ? -18.441 -14.466 25.551 1.00 76.81 215 TRP A N 1
ATOM 1674 C CA . TRP A 1 215 ? -17.750 -13.239 25.961 1.00 76.81 215 TRP A CA 1
ATOM 1675 C C . TRP A 1 215 ? -18.148 -12.847 27.375 1.00 76.81 215 TRP A C 1
ATOM 1677 O O . TRP A 1 215 ? -17.271 -12.509 28.150 1.00 76.81 215 TRP A O 1
ATOM 1687 N N . GLY A 1 216 ? -19.422 -12.962 27.760 1.00 76.62 216 GLY A N 1
ATOM 1688 C CA . GLY A 1 216 ? -19.845 -12.743 29.144 1.00 76.62 216 GLY A CA 1
ATOM 1689 C C . GLY A 1 216 ? -19.102 -13.657 30.123 1.00 76.62 216 GLY A C 1
ATOM 1690 O O . GLY A 1 216 ? -18.551 -13.175 31.111 1.00 76.62 216 GLY A O 1
ATOM 1691 N N . ARG A 1 217 ? -19.009 -14.960 29.818 1.00 78.62 217 ARG A N 1
ATOM 1692 C CA . ARG A 1 217 ? -18.191 -15.917 30.587 1.00 78.62 217 ARG A CA 1
ATOM 1693 C C . ARG A 1 217 ? -16.702 -15.559 30.568 1.00 78.62 217 ARG A C 1
ATOM 1695 O O . ARG A 1 217 ? -16.122 -15.367 31.630 1.00 78.62 217 ARG A O 1
ATOM 1702 N N . ASP A 1 218 ? -16.115 -15.395 29.387 1.00 77.94 218 ASP A N 1
ATOM 1703 C CA . ASP A 1 218 ? -14.684 -15.155 29.187 1.00 77.94 218 ASP A CA 1
ATOM 1704 C C . ASP A 1 218 ? -14.237 -13.821 29.806 1.00 77.94 218 ASP A C 1
ATOM 1706 O O . ASP A 1 218 ? -13.156 -13.741 30.379 1.00 77.94 218 ASP A O 1
ATOM 1710 N N . VAL A 1 219 ? -15.058 -12.768 29.739 1.00 77.56 219 VAL A N 1
ATOM 1711 C CA . VAL A 1 219 ? -14.795 -11.472 30.381 1.00 77.56 219 VAL A CA 1
ATOM 1712 C C . VAL A 1 219 ? -14.887 -11.594 31.889 1.00 77.56 219 VAL A C 1
ATOM 1714 O O . VAL A 1 219 ? -13.999 -11.096 32.573 1.00 77.56 219 VAL A O 1
ATOM 1717 N N . MET A 1 220 ? -15.897 -12.279 32.426 1.00 75.81 220 MET A N 1
ATOM 1718 C CA . MET A 1 220 ? -15.991 -12.499 33.871 1.00 75.81 220 MET A CA 1
ATOM 1719 C C . MET A 1 220 ? -14.821 -13.338 34.389 1.00 75.81 220 MET A C 1
ATOM 1721 O O . MET A 1 220 ? -14.256 -13.016 35.434 1.00 75.81 220 MET A O 1
ATOM 1725 N N . ASP A 1 221 ? -14.391 -14.353 33.643 1.00 85.88 221 ASP A N 1
ATOM 1726 C CA . ASP A 1 221 ? -13.222 -15.165 33.980 1.00 85.88 221 ASP A CA 1
ATOM 1727 C C . ASP A 1 221 ? -11.918 -14.383 33.821 1.00 85.88 221 ASP A C 1
ATOM 1729 O O . ASP A 1 221 ? -11.027 -14.489 34.670 1.00 85.88 221 ASP A O 1
ATOM 1733 N N . LYS A 1 222 ? -11.814 -13.523 32.802 1.00 82.88 222 LYS A N 1
ATOM 1734 C CA . LYS A 1 222 ? -10.673 -12.622 32.620 1.00 82.88 222 LYS A CA 1
ATOM 1735 C C . LYS A 1 222 ? -10.594 -11.617 33.755 1.00 82.88 222 LYS A C 1
ATOM 1737 O O . LYS A 1 222 ? -9.533 -11.542 34.358 1.00 82.88 222 LYS A O 1
ATOM 1742 N N . ILE A 1 223 ? -11.687 -10.943 34.116 1.00 76.88 223 ILE A N 1
ATOM 1743 C CA . ILE A 1 223 ? -11.762 -10.039 35.274 1.00 76.88 223 ILE A CA 1
ATOM 1744 C C . ILE A 1 223 ? -11.386 -10.802 36.542 1.00 76.88 223 ILE A C 1
ATOM 1746 O O . ILE A 1 223 ? -10.511 -10.362 37.278 1.00 76.88 223 ILE A O 1
ATOM 1750 N N . ARG A 1 224 ? -11.947 -11.993 36.773 1.00 81.94 224 ARG A N 1
ATOM 1751 C CA . ARG A 1 224 ? -11.631 -12.825 37.944 1.00 81.94 224 ARG A CA 1
ATOM 1752 C C . ARG A 1 224 ? -10.152 -13.235 37.974 1.00 81.94 224 ARG A C 1
ATOM 1754 O O . ARG A 1 224 ? -9.540 -13.252 39.043 1.00 81.94 224 ARG A O 1
ATOM 1761 N N . SER A 1 225 ? -9.549 -13.520 36.820 1.00 83.62 225 SER A N 1
ATOM 1762 C CA . SER A 1 225 ? -8.122 -13.844 36.690 1.00 83.62 225 SER A CA 1
ATOM 1763 C C . SER A 1 225 ? -7.214 -12.613 36.800 1.00 83.62 225 SER A C 1
ATOM 1765 O O . SER A 1 225 ? -6.127 -12.699 37.368 1.00 83.62 225 SER A O 1
ATOM 1767 N N . GLU A 1 226 ? -7.653 -11.456 36.311 1.00 78.75 226 GLU A N 1
ATOM 1768 C CA . GLU A 1 226 ? -6.938 -10.185 36.370 1.00 78.75 226 GLU A CA 1
ATOM 1769 C C . GLU A 1 226 ? -7.008 -9.590 37.769 1.00 78.75 226 GLU A C 1
ATOM 1771 O O . GLU A 1 226 ? -5.998 -9.089 38.236 1.00 78.75 226 GLU A O 1
ATOM 1776 N N . SER A 1 227 ? -8.111 -9.735 38.503 1.00 71.88 227 SER A N 1
ATOM 1777 C CA . SER A 1 227 ? -8.171 -9.435 39.937 1.00 71.88 227 SER A CA 1
ATOM 1778 C C . SER A 1 227 ? -7.196 -10.314 40.730 1.00 71.88 227 SER A C 1
ATOM 1780 O O . SER A 1 227 ? -6.537 -9.825 41.647 1.00 71.88 227 SER A O 1
ATOM 1782 N N . ARG A 1 228 ? -7.027 -11.592 40.346 1.00 73.06 228 ARG A N 1
ATOM 1783 C CA . ARG A 1 228 ? -6.007 -12.486 40.934 1.00 73.06 228 ARG A CA 1
ATOM 1784 C C . ARG A 1 228 ? -4.579 -12.062 40.570 1.00 73.06 228 ARG A C 1
ATOM 1786 O O . ARG A 1 228 ? -3.701 -12.122 41.422 1.00 73.06 228 ARG A O 1
ATOM 1793 N N . LYS A 1 229 ? -4.345 -11.602 39.337 1.00 72.94 229 LYS A N 1
ATOM 1794 C CA . LYS A 1 229 ? -3.026 -11.144 38.864 1.00 72.94 229 LYS A CA 1
ATOM 1795 C C . LYS A 1 229 ? -2.663 -9.738 39.350 1.00 72.94 229 LYS A C 1
ATOM 1797 O O . LYS A 1 229 ? -1.499 -9.515 39.651 1.00 72.94 229 LYS A O 1
ATOM 1802 N N . LYS A 1 230 ? -3.619 -8.813 39.479 1.00 62.91 230 LYS A N 1
ATOM 1803 C CA . LYS A 1 230 ? -3.417 -7.454 40.014 1.00 62.91 230 LYS A CA 1
ATOM 1804 C C . LYS A 1 230 ? -3.031 -7.496 41.491 1.00 62.91 230 LYS A C 1
ATOM 1806 O O . LYS A 1 230 ? -2.076 -6.826 41.856 1.00 62.91 230 LYS A O 1
ATOM 1811 N N . ARG A 1 231 ? -3.605 -8.416 42.284 1.00 55.53 231 ARG A N 1
ATOM 1812 C CA . ARG A 1 231 ? -3.109 -8.725 43.643 1.00 55.53 231 ARG A CA 1
ATOM 1813 C C . ARG A 1 231 ? -1.652 -9.222 43.693 1.00 55.53 231 ARG A C 1
ATOM 1815 O O . ARG A 1 231 ? -1.048 -9.172 44.755 1.00 55.53 231 ARG A O 1
ATOM 1822 N N . GLY A 1 232 ? -1.090 -9.695 42.577 1.00 56.62 232 GLY A N 1
ATOM 1823 C CA . GLY A 1 232 ? 0.310 -10.129 42.474 1.00 56.62 232 GLY A CA 1
ATOM 1824 C C . GLY A 1 232 ? 1.236 -9.183 41.697 1.00 56.62 232 GLY A C 1
ATOM 1825 O O . GLY A 1 232 ? 2.449 -9.347 41.766 1.00 56.62 232 GLY A O 1
ATOM 1826 N N . LYS A 1 233 ? 0.701 -8.205 40.952 1.00 49.56 233 LYS A N 1
ATOM 1827 C CA . LYS A 1 233 ? 1.474 -7.317 40.062 1.00 49.56 233 LYS A CA 1
ATOM 1828 C C . LYS A 1 233 ? 1.479 -5.844 40.470 1.00 49.56 233 LYS A C 1
ATOM 1830 O O . LYS A 1 233 ? 2.177 -5.064 39.838 1.00 49.56 233 LYS A O 1
ATOM 1835 N N . GLU A 1 234 ? 0.861 -5.483 41.593 1.00 46.25 234 GLU A N 1
ATOM 1836 C CA . GLU A 1 234 ? 1.017 -4.161 42.232 1.00 46.25 234 GLU A CA 1
ATOM 1837 C C . GLU A 1 234 ? 2.432 -3.917 42.825 1.00 46.25 234 GLU A C 1
ATOM 1839 O O . GLU A 1 234 ? 2.654 -2.962 43.558 1.00 46.25 234 GLU A O 1
ATOM 1844 N N . LYS A 1 235 ? 3.415 -4.774 42.496 1.00 50.41 235 LYS A N 1
ATOM 1845 C CA . LYS A 1 235 ? 4.851 -4.597 42.784 1.00 50.41 235 LYS A CA 1
ATOM 1846 C C . LYS A 1 235 ? 5.753 -4.547 41.543 1.00 50.41 235 LYS A C 1
ATOM 1848 O O . LYS A 1 235 ? 6.971 -4.539 41.693 1.00 50.41 235 LYS A O 1
ATOM 1853 N N . SER A 1 236 ? 5.227 -4.552 40.316 1.00 50.88 236 SER A N 1
ATOM 1854 C CA . SER A 1 236 ? 6.100 -4.572 39.136 1.00 50.88 236 SER A CA 1
ATOM 1855 C C . SER A 1 236 ? 5.413 -3.999 37.899 1.00 50.88 236 SER A C 1
ATOM 1857 O O . SER A 1 236 ? 4.417 -4.556 37.447 1.00 50.88 236 SER A O 1
ATOM 1859 N N . HIS A 1 237 ? 6.023 -2.949 37.341 1.00 42.81 237 HIS A N 1
ATOM 1860 C CA . HIS A 1 237 ? 5.706 -2.237 36.093 1.00 42.81 237 HIS A CA 1
ATOM 1861 C C . HIS A 1 237 ? 4.925 -0.922 36.194 1.00 42.81 237 HIS A C 1
ATOM 1863 O O . HIS A 1 237 ? 3.897 -0.727 35.556 1.00 42.81 237 HIS A O 1
ATOM 1869 N N . GLU A 1 238 ? 5.554 0.039 36.865 1.00 47.66 238 GLU A N 1
ATOM 1870 C CA . GLU A 1 238 ? 5.706 1.397 36.339 1.00 47.66 238 GLU A CA 1
ATOM 1871 C C . GLU A 1 238 ? 6.957 1.412 35.434 1.00 47.66 238 GLU A C 1
ATOM 1873 O O . GLU A 1 238 ? 8.057 1.709 35.880 1.00 47.66 238 GLU A O 1
ATOM 1878 N N . ALA A 1 239 ? 6.833 0.941 34.187 1.00 44.91 239 ALA A N 1
ATOM 1879 C CA . ALA A 1 239 ? 7.821 1.181 33.130 1.00 44.91 239 ALA A CA 1
ATOM 1880 C C . ALA A 1 239 ? 7.296 0.688 31.775 1.00 44.91 239 ALA A C 1
ATOM 1882 O O . ALA A 1 239 ? 7.114 -0.520 31.588 1.00 44.91 239 ALA A O 1
ATOM 1883 N N . LYS A 1 240 ? 7.241 1.639 30.831 1.00 43.09 240 LYS A N 1
ATOM 1884 C CA . LYS A 1 240 ? 7.180 1.516 29.361 1.00 43.09 240 LYS A CA 1
ATOM 1885 C C . LYS A 1 240 ? 5.795 1.607 28.717 1.00 43.09 240 LYS A C 1
ATOM 1887 O O . LYS A 1 240 ? 5.192 0.590 28.404 1.00 43.09 240 LYS A O 1
ATOM 1892 N N . GLU A 1 241 ? 5.409 2.833 28.357 1.00 35.22 241 GLU A N 1
ATOM 1893 C CA . GLU A 1 241 ? 4.639 3.093 27.135 1.00 35.22 241 GLU A CA 1
ATOM 1894 C C . GLU A 1 241 ? 4.877 4.531 26.635 1.00 35.22 241 GLU A C 1
ATOM 1896 O O . GLU A 1 241 ? 4.446 5.491 27.264 1.00 35.22 241 GLU A O 1
ATOM 1901 N N . ALA A 1 242 ? 5.596 4.675 25.516 1.00 39.41 242 ALA A N 1
ATOM 1902 C CA . ALA A 1 242 ? 5.536 5.836 24.625 1.00 39.41 242 ALA A CA 1
ATOM 1903 C C . ALA A 1 242 ? 6.193 5.456 23.286 1.00 39.41 242 ALA A C 1
ATOM 1905 O O . ALA A 1 242 ? 7.403 5.595 23.121 1.00 39.41 242 ALA A O 1
ATOM 1906 N N . GLU A 1 243 ? 5.403 4.956 22.333 1.00 39.47 243 GLU A N 1
ATOM 1907 C CA . GLU A 1 243 ? 5.835 4.822 20.939 1.00 39.47 243 GLU A CA 1
ATOM 1908 C C . GLU A 1 243 ? 4.842 5.520 20.000 1.00 39.47 243 GLU A C 1
ATOM 1910 O O . GLU A 1 243 ? 3.636 5.590 20.243 1.00 39.47 243 GLU A O 1
ATOM 1915 N N . ALA A 1 244 ? 5.414 6.155 18.982 1.00 41.91 244 ALA A N 1
ATOM 1916 C CA . ALA A 1 244 ? 4.938 7.374 18.360 1.00 41.91 244 ALA A CA 1
ATOM 1917 C C . ALA A 1 244 ? 3.850 7.180 17.292 1.00 41.91 244 ALA A C 1
ATOM 1919 O O . ALA A 1 244 ? 3.874 6.278 16.457 1.00 41.91 244 ALA A O 1
ATOM 1920 N N . LYS A 1 245 ? 2.928 8.143 17.272 1.00 34.66 245 LYS A N 1
ATOM 1921 C CA . LYS A 1 245 ? 1.855 8.315 16.291 1.00 34.66 245 LYS A CA 1
ATOM 1922 C C . LYS A 1 245 ? 2.390 9.070 15.069 1.00 34.66 245 LYS A C 1
ATOM 1924 O O . LYS A 1 245 ? 2.443 10.297 15.089 1.00 34.66 245 LYS A O 1
ATOM 1929 N N . ILE A 1 246 ? 2.754 8.363 13.998 1.00 42.31 246 ILE A N 1
ATOM 1930 C CA . ILE A 1 246 ? 3.113 8.990 12.713 1.00 42.31 246 ILE A CA 1
ATOM 1931 C C . ILE A 1 246 ? 1.936 8.878 11.743 1.00 42.31 246 ILE A C 1
ATOM 1933 O O . ILE A 1 246 ? 1.401 7.799 11.490 1.00 42.31 246 ILE A O 1
ATOM 1937 N N . LYS A 1 247 ? 1.510 10.036 11.232 1.00 43.72 247 LYS A N 1
ATOM 1938 C CA . LYS A 1 247 ? 0.438 10.173 10.242 1.00 43.72 247 LYS A CA 1
ATOM 1939 C C . LYS A 1 247 ? 0.918 9.658 8.873 1.00 43.72 247 LYS A C 1
ATOM 1941 O O . LYS A 1 247 ? 2.042 9.971 8.486 1.00 43.72 247 LYS A O 1
ATOM 1946 N N . PRO A 1 248 ? 0.086 8.910 8.129 1.00 47.53 248 PRO A N 1
ATOM 1947 C CA . PRO A 1 248 ? 0.458 8.378 6.823 1.00 47.53 248 PRO A CA 1
ATOM 1948 C C . PRO A 1 248 ? 0.594 9.484 5.768 1.00 47.53 248 PRO A C 1
ATOM 1950 O O . PRO A 1 248 ? -0.221 10.407 5.701 1.00 47.53 248 PRO A O 1
ATOM 1953 N N . LEU A 1 249 ? 1.641 9.355 4.949 1.00 41.16 249 LEU A N 1
ATOM 1954 C CA . LEU A 1 249 ? 2.005 10.267 3.868 1.00 41.16 249 LEU A CA 1
ATOM 1955 C C . LEU A 1 249 ? 0.976 10.176 2.734 1.00 41.16 249 LEU A C 1
ATOM 1957 O O . LEU A 1 249 ? 0.732 9.102 2.183 1.00 41.16 249 LEU A O 1
ATOM 1961 N N . THR A 1 250 ? 0.353 11.301 2.401 1.00 49.22 250 THR A N 1
ATOM 1962 C CA . THR A 1 250 ? -0.671 11.383 1.359 1.00 49.22 250 THR A CA 1
ATOM 1963 C C . THR A 1 250 ? -0.047 11.561 -0.028 1.00 49.22 250 THR A C 1
ATOM 1965 O O . THR A 1 250 ? 1.047 12.104 -0.189 1.00 49.22 250 THR A O 1
ATOM 1968 N N . LEU A 1 251 ? -0.787 11.107 -1.046 1.00 47.00 251 LEU A N 1
ATOM 1969 C CA . LEU A 1 251 ? -0.461 11.069 -2.483 1.00 47.00 251 LEU A CA 1
ATOM 1970 C C . LEU A 1 251 ? 0.147 12.372 -3.053 1.00 47.00 251 LEU A C 1
ATOM 1972 O O . LEU A 1 251 ? 0.890 12.344 -4.029 1.00 47.00 251 LEU A O 1
ATOM 1976 N N . VAL A 1 252 ? -0.123 13.510 -2.413 1.00 57.53 252 VAL A N 1
ATOM 1977 C CA . VAL A 1 252 ? 0.348 14.845 -2.811 1.00 57.53 252 VAL A CA 1
ATOM 1978 C C . VAL A 1 252 ? 1.879 14.973 -2.721 1.00 57.53 252 VAL A C 1
ATOM 1980 O O . VAL A 1 252 ? 2.472 15.782 -3.425 1.00 57.53 252 VAL A O 1
ATOM 1983 N N . HIS A 1 253 ? 2.554 14.156 -1.904 1.00 55.50 253 HIS A N 1
ATOM 1984 C CA . HIS A 1 253 ? 4.017 14.218 -1.742 1.00 55.50 253 HIS A CA 1
ATOM 1985 C C . HIS A 1 253 ? 4.810 13.431 -2.805 1.00 55.50 253 HIS A C 1
ATOM 1987 O O . HIS A 1 253 ? 6.020 13.608 -2.913 1.00 55.50 253 HIS A O 1
ATOM 1993 N N . MET A 1 254 ? 4.150 12.609 -3.631 1.00 57.97 254 MET A N 1
ATOM 1994 C CA . MET A 1 254 ? 4.787 11.841 -4.721 1.00 57.97 254 MET A CA 1
ATOM 1995 C C . MET A 1 254 ? 4.681 12.522 -6.099 1.00 57.97 254 MET A C 1
ATOM 1997 O O . MET A 1 254 ? 5.272 12.053 -7.070 1.00 57.97 254 MET A O 1
ATOM 2001 N N . GLN A 1 255 ? 3.969 13.649 -6.202 1.00 66.00 255 GLN A N 1
ATOM 2002 C CA . GLN A 1 255 ? 3.732 14.348 -7.471 1.00 66.00 255 GLN A CA 1
ATOM 2003 C C . GLN A 1 255 ? 4.999 15.012 -8.049 1.00 66.00 255 GLN A C 1
ATOM 2005 O O . GLN A 1 255 ? 5.161 15.074 -9.266 1.00 66.00 255 GLN A O 1
ATOM 2010 N N . GLY A 1 256 ? 5.916 15.476 -7.192 1.00 75.75 256 GLY A N 1
ATOM 2011 C CA . GLY A 1 256 ? 7.165 16.129 -7.613 1.00 75.75 256 GLY A CA 1
ATOM 2012 C C . GLY A 1 256 ? 8.172 15.181 -8.285 1.00 75.75 256 GLY A C 1
ATOM 2013 O O . GLY A 1 256 ? 8.622 15.459 -9.394 1.00 75.75 256 GLY A O 1
ATOM 2014 N N . PRO A 1 257 ? 8.515 14.035 -7.671 1.00 76.19 257 PRO A N 1
ATOM 2015 C CA . PRO A 1 257 ? 9.458 13.088 -8.271 1.00 76.19 257 PRO A CA 1
ATOM 2016 C C . PRO A 1 257 ? 8.980 12.509 -9.612 1.00 76.19 257 PRO A C 1
ATOM 2018 O O . PRO A 1 257 ? 9.780 12.328 -10.528 1.00 76.19 257 PRO A O 1
ATOM 2021 N N . LEU A 1 258 ? 7.673 12.265 -9.755 1.00 69.56 258 LEU A N 1
ATOM 2022 C CA . LEU A 1 258 ? 7.083 11.749 -10.995 1.00 69.56 258 LEU A CA 1
ATOM 2023 C C . LEU A 1 258 ? 7.130 12.763 -12.148 1.00 69.56 258 LEU A C 1
ATOM 2025 O O . LEU A 1 258 ? 7.401 12.374 -13.285 1.00 69.56 258 LEU A O 1
ATOM 2029 N N . SER A 1 259 ? 6.907 14.053 -11.878 1.00 80.00 259 SER A N 1
ATOM 2030 C CA . SER A 1 259 ? 6.980 15.088 -12.917 1.00 80.00 259 SER A CA 1
ATOM 2031 C C . SER A 1 259 ? 8.416 15.324 -13.391 1.00 80.00 259 SER A C 1
ATOM 2033 O O . SER A 1 259 ? 8.652 15.427 -14.596 1.00 80.00 259 SER A O 1
ATOM 2035 N N . LEU A 1 260 ? 9.385 15.314 -12.469 1.00 75.19 260 LEU A N 1
ATOM 2036 C CA . LEU A 1 260 ? 10.812 15.380 -12.799 1.00 75.19 260 LEU A CA 1
ATOM 2037 C C . LEU A 1 260 ? 11.253 14.183 -13.643 1.00 75.19 260 LEU A C 1
ATOM 2039 O O . LEU A 1 260 ? 11.985 14.350 -14.616 1.00 75.19 260 LEU A O 1
ATOM 2043 N N . TYR A 1 261 ? 10.762 12.988 -13.318 1.00 77.06 261 TYR A N 1
ATOM 2044 C CA . TYR A 1 261 ? 11.072 11.786 -14.078 1.00 77.06 261 TYR A CA 1
ATOM 2045 C C . TYR A 1 261 ? 10.554 11.856 -15.528 1.00 77.06 261 TYR A C 1
ATOM 2047 O O . TYR A 1 261 ? 11.313 11.608 -16.468 1.00 77.06 261 TYR A O 1
ATOM 2055 N N . LEU A 1 262 ? 9.300 12.277 -15.733 1.00 79.62 262 LEU A N 1
ATOM 2056 C CA . LEU A 1 262 ? 8.740 12.482 -17.076 1.00 79.62 262 LEU A CA 1
ATOM 2057 C C . LEU A 1 262 ? 9.502 13.554 -17.862 1.00 79.62 262 LEU A C 1
ATOM 2059 O O . LEU A 1 262 ? 9.792 13.356 -19.043 1.00 79.62 262 LEU A O 1
ATOM 2063 N N . ALA A 1 263 ? 9.887 14.652 -17.210 1.00 82.94 263 ALA A N 1
ATOM 2064 C CA . ALA A 1 263 ? 10.706 15.683 -17.834 1.00 82.94 263 ALA A CA 1
ATOM 2065 C C . ALA A 1 263 ? 12.071 15.129 -18.279 1.00 82.94 263 ALA A C 1
ATOM 2067 O O . ALA A 1 263 ? 12.487 15.369 -19.412 1.00 82.94 263 ALA A O 1
ATOM 2068 N N . CYS A 1 264 ? 12.737 14.322 -17.447 1.00 79.00 264 CYS A N 1
ATOM 2069 C CA . CYS A 1 264 ? 14.004 13.679 -17.801 1.00 79.00 264 CYS A CA 1
ATOM 2070 C C . CYS A 1 264 ? 13.870 12.715 -18.988 1.00 79.00 264 CYS A C 1
ATOM 2072 O O . CYS A 1 264 ? 14.760 12.695 -19.842 1.00 79.00 264 CYS A O 1
ATOM 2074 N N . ILE A 1 265 ? 12.774 11.954 -19.093 1.00 79.12 265 ILE A N 1
ATOM 2075 C CA . ILE A 1 265 ? 12.518 11.102 -20.267 1.00 79.12 265 ILE A CA 1
ATOM 2076 C C . ILE A 1 265 ? 12.351 11.958 -21.523 1.00 79.12 265 ILE A C 1
ATOM 2078 O O . ILE A 1 265 ? 12.989 11.679 -22.536 1.00 79.12 265 ILE A O 1
ATOM 2082 N N . ILE A 1 266 ? 11.522 13.005 -21.461 1.00 84.44 266 ILE A N 1
ATOM 2083 C CA . ILE A 1 266 ? 11.244 13.880 -22.608 1.00 84.44 266 ILE A CA 1
ATOM 2084 C C . ILE A 1 266 ? 12.529 14.565 -23.080 1.00 84.44 266 ILE A C 1
ATOM 2086 O O . ILE A 1 266 ? 12.808 14.575 -24.277 1.00 84.44 266 ILE A O 1
ATOM 2090 N N . ILE A 1 267 ? 13.345 15.075 -22.155 1.00 85.69 267 ILE A N 1
ATOM 2091 C CA . ILE A 1 267 ? 14.639 15.697 -22.467 1.00 85.69 267 ILE A CA 1
ATOM 2092 C C . ILE A 1 267 ? 15.591 14.674 -23.094 1.00 85.69 267 ILE A C 1
ATOM 2094 O O . ILE A 1 267 ? 16.223 14.969 -24.106 1.00 85.69 267 ILE A O 1
ATOM 2098 N N . SER A 1 268 ? 15.667 13.461 -22.543 1.00 79.81 268 SER A N 1
ATOM 2099 C CA . SER A 1 268 ? 16.534 12.401 -23.076 1.00 79.81 268 SER A CA 1
ATOM 2100 C C . SER A 1 268 ? 16.105 11.978 -24.484 1.00 79.81 268 SER A C 1
ATOM 2102 O O . SER A 1 268 ? 16.941 11.800 -25.371 1.00 79.81 268 SER A O 1
ATOM 2104 N N . PHE A 1 269 ? 14.795 11.880 -24.717 1.00 82.81 269 PHE A N 1
ATOM 2105 C CA . PHE A 1 269 ? 14.226 11.571 -26.023 1.00 82.81 269 PHE A CA 1
ATOM 2106 C C . PHE A 1 269 ? 14.472 12.702 -27.031 1.00 82.81 269 PHE A C 1
ATOM 2108 O O . PHE A 1 269 ? 14.921 12.449 -28.148 1.00 82.81 269 PHE A O 1
ATOM 2115 N N . ALA A 1 270 ? 14.268 13.958 -26.630 1.00 82.06 270 ALA A N 1
ATOM 2116 C CA . ALA A 1 270 ? 14.549 15.121 -27.467 1.00 82.06 270 ALA A CA 1
ATOM 2117 C C . ALA A 1 270 ? 16.042 15.215 -27.828 1.00 82.06 270 ALA A C 1
ATOM 2119 O O . ALA A 1 270 ? 16.391 15.435 -28.992 1.00 82.06 270 ALA A O 1
ATOM 2120 N N . ALA A 1 271 ? 16.936 14.977 -26.865 1.00 79.56 271 ALA A N 1
ATOM 2121 C CA . ALA A 1 271 ? 18.376 14.922 -27.101 1.00 79.56 271 ALA A CA 1
ATOM 2122 C C . ALA A 1 271 ? 18.737 13.818 -28.107 1.00 79.56 271 ALA A C 1
ATOM 2124 O O . ALA A 1 271 ? 19.490 14.059 -29.052 1.00 79.56 271 ALA A O 1
ATOM 2125 N N . PHE A 1 272 ? 18.140 12.633 -27.967 1.00 80.12 272 PHE A N 1
ATOM 2126 C CA . PHE A 1 272 ? 18.323 11.532 -28.909 1.00 80.12 272 PHE A CA 1
ATOM 2127 C C . PHE A 1 272 ? 17.859 11.889 -30.330 1.00 80.12 272 PHE A C 1
ATOM 2129 O O . PHE A 1 272 ? 18.595 11.653 -31.292 1.00 80.12 272 PHE A O 1
ATOM 2136 N N . LEU A 1 273 ? 16.685 12.516 -30.478 1.00 80.44 273 LEU A N 1
ATOM 2137 C CA . LEU A 1 273 ? 16.177 12.978 -31.776 1.00 80.44 273 LEU A CA 1
ATOM 2138 C C . LEU A 1 273 ? 17.090 14.030 -32.411 1.00 80.44 273 LEU A C 1
ATOM 2140 O O . LEU A 1 273 ? 17.319 14.008 -33.623 1.00 80.44 273 LEU A O 1
ATOM 2144 N N . THR A 1 274 ? 17.652 14.917 -31.594 1.00 83.38 274 THR A N 1
ATOM 2145 C CA . THR A 1 274 ? 18.566 15.968 -32.052 1.00 83.38 274 THR A CA 1
ATOM 2146 C C . THR A 1 274 ? 19.865 15.352 -32.574 1.00 83.38 274 THR A C 1
ATOM 2148 O O . THR A 1 274 ? 20.287 15.645 -33.694 1.00 83.38 274 THR A O 1
ATOM 2151 N N . ILE A 1 275 ? 20.452 14.410 -31.829 1.00 82.00 275 ILE A N 1
ATOM 2152 C CA . ILE A 1 275 ? 21.661 13.676 -32.238 1.00 82.00 275 ILE A CA 1
ATOM 2153 C C . ILE A 1 275 ? 21.407 12.862 -33.515 1.00 82.00 275 ILE A C 1
ATOM 2155 O O . ILE A 1 275 ? 22.232 12.873 -34.435 1.00 82.00 275 ILE A O 1
ATOM 2159 N N . CYS A 1 276 ? 20.254 12.197 -33.623 1.00 72.31 276 CYS A N 1
ATOM 2160 C CA . CYS A 1 276 ? 19.877 11.460 -34.831 1.00 72.31 276 CYS A CA 1
ATOM 2161 C C . CYS A 1 276 ? 19.736 12.381 -36.050 1.00 72.31 276 CYS A C 1
ATOM 2163 O O . CYS A 1 276 ? 20.182 12.030 -37.146 1.00 72.31 276 CYS A O 1
ATOM 2165 N N . SER A 1 277 ? 19.154 13.566 -35.862 1.00 80.25 277 SER A N 1
ATOM 2166 C CA . SER A 1 277 ? 18.953 14.547 -36.932 1.00 80.25 277 SER A CA 1
ATOM 2167 C C . SER A 1 277 ? 20.282 15.113 -37.437 1.00 80.25 277 SER A C 1
ATOM 2169 O O . SER A 1 277 ? 20.508 15.160 -38.647 1.00 80.25 277 SER A O 1
ATOM 2171 N N . ILE A 1 278 ? 21.207 15.442 -36.528 1.00 80.44 278 ILE A N 1
ATOM 2172 C CA . ILE A 1 278 ? 22.558 15.914 -36.876 1.00 80.44 278 ILE A CA 1
ATOM 2173 C C . ILE A 1 278 ? 23.337 14.824 -37.626 1.00 80.44 278 ILE A C 1
ATOM 2175 O O . ILE A 1 278 ? 23.978 15.099 -38.641 1.00 80.44 278 ILE A O 1
ATOM 2179 N N . THR A 1 279 ? 23.237 13.572 -37.172 1.00 73.31 279 THR A N 1
ATOM 2180 C CA . THR A 1 279 ? 23.937 12.442 -37.804 1.00 73.31 279 THR A CA 1
ATOM 2181 C C . THR A 1 279 ? 23.440 12.198 -39.233 1.00 73.31 279 THR A C 1
ATOM 2183 O O . THR A 1 279 ? 24.247 11.976 -40.138 1.00 73.31 279 THR A O 1
ATOM 2186 N N . LYS A 1 280 ? 22.123 12.299 -39.473 1.00 75.44 280 LYS A N 1
ATOM 2187 C CA . LYS A 1 280 ? 21.554 12.209 -40.829 1.00 75.44 280 LYS A CA 1
ATOM 2188 C C . LYS A 1 280 ? 22.008 13.366 -41.722 1.00 75.44 280 LYS A C 1
ATOM 2190 O O . LYS A 1 280 ? 22.417 13.120 -42.854 1.00 75.44 280 LYS A O 1
ATOM 2195 N N . ALA A 1 281 ? 22.000 14.601 -41.219 1.00 77.56 281 ALA A N 1
ATOM 2196 C CA . ALA A 1 281 ? 22.406 15.772 -41.997 1.00 77.56 281 ALA A CA 1
ATOM 2197 C C . ALA A 1 281 ? 23.883 15.707 -42.435 1.00 77.56 281 ALA A C 1
ATOM 2199 O O . ALA A 1 281 ? 24.194 16.000 -43.591 1.00 77.56 281 ALA A O 1
ATOM 2200 N N . GLY A 1 282 ? 24.779 15.243 -41.555 1.00 67.38 282 GLY A N 1
ATOM 2201 C CA . GLY A 1 282 ? 26.209 15.104 -41.856 1.00 67.38 282 GLY A CA 1
ATOM 2202 C C . GLY A 1 282 ? 26.538 14.021 -42.892 1.00 67.38 282 GLY A C 1
ATOM 2203 O O . GLY A 1 282 ? 27.493 14.168 -43.654 1.00 67.38 282 GLY A O 1
ATOM 2204 N N . SER A 1 283 ? 25.731 12.958 -42.978 1.00 62.84 283 SER A N 1
ATOM 2205 C CA . SER A 1 283 ? 25.945 11.879 -43.954 1.00 62.84 283 SER A CA 1
ATOM 2206 C C . SER A 1 283 ? 25.678 12.332 -45.395 1.00 62.84 283 SER A C 1
ATOM 2208 O O . SER A 1 283 ? 26.418 11.955 -46.304 1.00 62.84 283 SER A O 1
ATOM 2210 N N . THR A 1 284 ? 24.703 13.218 -45.609 1.00 60.12 284 THR A N 1
ATOM 2211 C CA . THR A 1 284 ? 24.342 13.716 -46.950 1.00 60.12 284 THR A CA 1
ATOM 2212 C C . THR A 1 284 ? 25.443 14.561 -47.596 1.00 60.12 284 THR A C 1
ATOM 2214 O O . THR A 1 284 ? 25.552 14.607 -48.819 1.00 60.12 284 THR A O 1
ATOM 2217 N N . HIS A 1 285 ? 26.293 15.208 -46.793 1.00 55.62 285 HIS A N 1
ATOM 2218 C CA . HIS A 1 285 ? 27.287 16.155 -47.302 1.00 55.62 285 HIS A CA 1
ATOM 2219 C C . HIS A 1 285 ? 28.654 15.523 -47.625 1.00 55.62 285 HIS A C 1
ATOM 2221 O O . HIS A 1 285 ? 29.462 16.137 -48.327 1.00 55.62 285 HIS A O 1
ATOM 2227 N N . SER A 1 286 ? 28.918 14.298 -47.150 1.00 55.31 286 SER A N 1
ATOM 2228 C CA . SER A 1 286 ? 30.205 13.613 -47.365 1.00 55.31 286 SER A CA 1
ATOM 2229 C C . SER A 1 286 ? 30.241 12.777 -48.654 1.00 55.31 286 SER A C 1
ATOM 2231 O O . SER A 1 286 ? 31.296 12.624 -49.269 1.00 55.31 286 SER A O 1
ATOM 2233 N N . THR A 1 287 ? 29.084 12.341 -49.163 1.00 53.88 287 THR A N 1
ATOM 2234 C CA . THR A 1 287 ? 28.999 11.574 -50.422 1.00 53.88 287 THR A CA 1
ATOM 2235 C C . THR A 1 287 ? 29.303 12.421 -51.668 1.00 53.88 287 THR A C 1
ATOM 2237 O O . THR A 1 287 ? 29.701 11.877 -52.693 1.00 53.88 287 THR A O 1
ATOM 2240 N N . GLN A 1 288 ? 29.206 13.757 -51.599 1.00 53.22 288 GLN A N 1
ATOM 2241 C CA . GLN A 1 288 ? 29.519 14.623 -52.747 1.00 53.22 288 GLN A CA 1
ATOM 2242 C C . GLN A 1 288 ? 31.000 15.008 -52.894 1.00 53.22 288 GLN A C 1
ATOM 2244 O O . GLN A 1 288 ? 31.395 15.433 -53.979 1.00 53.22 288 GLN A O 1
ATOM 2249 N N . ARG A 1 289 ? 31.847 14.855 -51.865 1.00 52.66 289 ARG A N 1
ATOM 2250 C CA . ARG A 1 289 ? 33.282 15.197 -51.987 1.00 52.66 289 ARG A CA 1
ATOM 2251 C C . ARG A 1 289 ? 34.160 14.055 -52.497 1.00 52.66 289 ARG A C 1
ATOM 2253 O O . ARG A 1 289 ? 35.269 14.322 -52.939 1.00 52.66 289 ARG A O 1
ATOM 2260 N N . PHE A 1 290 ? 33.664 12.818 -52.518 1.00 53.44 290 PHE A N 1
ATOM 2261 C CA . PHE A 1 290 ? 34.445 11.658 -52.966 1.00 53.44 290 PHE A CA 1
ATOM 2262 C C . PHE A 1 290 ? 34.444 11.415 -54.487 1.00 53.44 290 PHE A C 1
ATOM 2264 O O . PHE A 1 290 ? 35.132 10.511 -54.948 1.00 53.44 290 PHE A O 1
ATOM 2271 N N . PHE A 1 291 ? 33.722 12.214 -55.286 1.00 55.06 291 PHE A N 1
ATOM 2272 C CA . PHE A 1 291 ? 33.651 12.033 -56.748 1.00 55.06 291 PHE A CA 1
ATOM 2273 C C . PHE A 1 291 ? 34.460 13.056 -57.565 1.00 55.06 291 PHE A C 1
ATOM 2275 O O . PHE A 1 291 ? 34.288 13.153 -58.779 1.00 55.06 291 PHE A O 1
ATOM 2282 N N . LYS A 1 292 ? 35.336 13.848 -56.930 1.00 52.38 292 LYS A N 1
ATOM 2283 C CA . LYS A 1 292 ? 36.080 14.913 -57.625 1.00 52.38 292 LYS A CA 1
ATOM 2284 C C . LYS A 1 292 ? 37.554 15.018 -57.229 1.00 52.38 292 LYS A C 1
ATOM 2286 O O . LYS A 1 292 ? 38.086 16.121 -57.173 1.00 52.38 292 LYS A O 1
ATOM 2291 N N . GLU A 1 293 ? 38.223 13.889 -57.001 1.00 56.84 293 GLU A N 1
ATOM 2292 C CA . GLU A 1 293 ? 39.689 13.869 -57.051 1.00 56.84 293 GLU A CA 1
ATOM 2293 C C . GLU A 1 293 ? 40.171 13.426 -58.444 1.00 56.84 293 GLU A C 1
ATOM 2295 O O . GLU A 1 293 ? 39.835 12.329 -58.897 1.00 56.84 293 GLU A O 1
ATOM 2300 N N . PRO A 1 294 ? 40.928 14.273 -59.168 1.00 61.44 294 PRO A N 1
ATOM 2301 C CA . PRO A 1 294 ? 41.540 13.895 -60.431 1.00 61.44 294 PRO A CA 1
ATOM 2302 C C . PRO A 1 294 ? 42.627 12.841 -60.201 1.00 61.44 294 PRO A C 1
ATOM 2304 O O . PRO A 1 294 ? 43.532 13.016 -59.389 1.00 61.44 294 PRO A O 1
ATOM 2307 N N . ILE A 1 295 ? 42.533 11.757 -60.969 1.00 65.75 295 ILE A N 1
ATOM 2308 C CA . ILE A 1 295 ? 43.466 10.628 -61.013 1.00 65.75 295 ILE A CA 1
ATOM 2309 C C . ILE A 1 295 ? 44.920 11.141 -61.092 1.00 65.75 295 ILE A C 1
ATOM 2311 O O . ILE A 1 295 ? 45.298 11.739 -62.108 1.00 65.75 295 ILE A O 1
ATOM 2315 N N . PRO A 1 296 ? 45.776 10.897 -60.081 1.00 58.88 296 PRO A N 1
ATOM 2316 C CA . PRO A 1 296 ? 47.187 11.233 -60.177 1.00 58.88 296 PRO A CA 1
ATOM 2317 C C . PRO A 1 296 ? 47.876 10.315 -61.197 1.00 58.88 296 PRO A C 1
ATOM 2319 O O . PRO A 1 296 ? 47.854 9.086 -61.101 1.00 58.88 296 PRO A O 1
ATOM 2322 N N . LYS A 1 297 ? 48.506 10.936 -62.201 1.00 65.62 297 LYS A N 1
ATOM 2323 C CA . LYS A 1 297 ? 49.342 10.283 -63.218 1.00 65.62 297 LYS A CA 1
ATOM 2324 C C . LYS A 1 297 ? 50.415 9.405 -62.556 1.00 65.62 297 LYS A C 1
ATOM 2326 O O . LYS A 1 297 ? 51.347 9.908 -61.931 1.00 65.62 297 LYS A O 1
ATOM 2331 N N . ARG A 1 298 ? 50.301 8.091 -62.779 1.00 59.47 298 ARG A N 1
ATOM 2332 C CA . ARG A 1 298 ? 51.310 7.044 -62.537 1.00 59.47 298 ARG A CA 1
ATOM 2333 C C . ARG A 1 298 ? 52.707 7.509 -62.992 1.00 59.47 298 ARG A C 1
ATOM 2335 O O . ARG A 1 298 ? 52.973 7.582 -64.190 1.00 59.47 298 ARG A O 1
ATOM 2342 N N . ARG A 1 299 ? 53.619 7.774 -62.050 1.00 58.25 299 ARG A N 1
ATOM 2343 C CA . ARG A 1 299 ? 55.069 7.834 -62.307 1.00 58.25 299 ARG A CA 1
ATOM 2344 C C . ARG A 1 299 ? 55.696 6.479 -61.981 1.00 58.25 299 ARG A C 1
ATOM 2346 O O . ARG A 1 299 ? 55.700 6.081 -60.827 1.00 58.25 299 ARG A O 1
ATOM 2353 N N . GLY A 1 300 ? 56.199 5.827 -63.030 1.00 61.25 300 GLY A N 1
ATOM 2354 C CA . GLY A 1 300 ? 57.511 5.169 -63.128 1.00 61.25 300 GLY A CA 1
ATOM 2355 C C . GLY A 1 300 ? 57.927 4.089 -62.109 1.00 61.25 300 GLY A C 1
ATOM 2356 O O . GLY A 1 300 ? 57.964 4.356 -60.912 1.00 61.25 300 GLY A O 1
ATOM 2357 N N . PRO A 1 301 ? 58.384 2.907 -62.570 1.00 61.28 301 PRO A N 1
ATOM 2358 C CA . PRO A 1 301 ? 58.954 1.880 -61.707 1.00 61.28 301 PRO A CA 1
ATOM 2359 C C . PRO A 1 301 ? 60.400 2.238 -61.339 1.00 61.28 301 PRO A C 1
ATOM 2361 O O . PRO A 1 301 ? 61.252 2.380 -62.218 1.00 61.28 301 PRO A O 1
ATOM 2364 N N . ARG A 1 302 ? 60.710 2.342 -60.042 1.00 55.81 302 ARG A N 1
ATOM 2365 C CA . ARG A 1 302 ? 62.097 2.429 -59.564 1.00 55.81 302 ARG A CA 1
ATOM 2366 C C . ARG A 1 302 ? 62.514 1.094 -58.946 1.00 55.81 302 ARG A C 1
ATOM 2368 O O . ARG A 1 302 ? 62.155 0.767 -57.822 1.00 55.81 302 ARG A O 1
ATOM 2375 N N . ARG A 1 303 ? 63.253 0.324 -59.750 1.00 55.75 303 ARG A N 1
ATOM 2376 C CA . ARG A 1 303 ? 64.132 -0.781 -59.338 1.00 55.75 303 ARG A CA 1
ATOM 2377 C C . ARG A 1 303 ? 65.170 -0.287 -58.323 1.00 55.75 303 ARG A C 1
ATOM 2379 O O . ARG A 1 303 ? 65.806 0.720 -58.610 1.00 55.75 303 ARG A O 1
ATOM 2386 N N . SER A 1 304 ? 65.404 -1.070 -57.267 1.00 51.53 304 SER A N 1
ATOM 2387 C CA . SER A 1 304 ? 66.725 -1.483 -56.730 1.00 51.53 304 SER A CA 1
ATOM 2388 C C . SER A 1 304 ? 66.517 -2.087 -55.330 1.00 51.53 304 SER A C 1
ATOM 2390 O O . SER A 1 304 ? 65.972 -1.414 -54.465 1.00 51.53 304 SER A O 1
ATOM 2392 N N . SER A 1 305 ? 66.742 -3.395 -55.145 1.00 51.12 305 SER A N 1
ATOM 2393 C CA . SER A 1 305 ? 67.992 -3.974 -54.594 1.00 51.12 305 SER A CA 1
ATOM 2394 C C . SER A 1 305 ? 68.205 -3.581 -53.123 1.00 51.12 305 SER A C 1
ATOM 2396 O O . SER A 1 305 ? 68.439 -2.418 -52.827 1.00 51.12 305 SER A O 1
ATOM 2398 N N . SER A 1 306 ? 68.040 -4.464 -52.139 1.00 56.28 306 SER A N 1
ATOM 2399 C CA . SER A 1 306 ? 69.020 -5.478 -51.704 1.00 56.28 306 SER A CA 1
ATOM 2400 C C . SER A 1 306 ? 68.349 -6.296 -50.578 1.00 56.28 306 SER A C 1
ATOM 2402 O O . SER A 1 306 ? 67.629 -5.739 -49.759 1.00 56.28 306 SER A O 1
ATOM 2404 N N . ALA A 1 307 ? 68.298 -7.628 -50.621 1.00 52.72 307 ALA A N 1
ATOM 2405 C CA . ALA A 1 307 ? 69.342 -8.553 -50.177 1.00 52.72 307 ALA A CA 1
ATOM 2406 C C . ALA A 1 307 ? 69.871 -8.263 -48.757 1.00 52.72 307 ALA A C 1
ATOM 2408 O O . ALA A 1 307 ? 70.775 -7.449 -48.597 1.00 52.72 307 ALA A O 1
ATOM 2409 N N . SER A 1 308 ? 69.382 -8.998 -47.749 1.00 53.25 308 SER A N 1
ATOM 2410 C CA . SER A 1 308 ? 70.250 -9.811 -46.876 1.00 53.25 308 SER A CA 1
ATOM 2411 C C . SER A 1 308 ? 69.458 -10.779 -45.979 1.00 53.25 308 SER A C 1
ATOM 2413 O O . SER A 1 308 ? 68.287 -10.518 -45.702 1.00 53.25 308 SER A O 1
ATOM 2415 N N . PRO A 1 309 ? 70.068 -11.907 -45.558 1.00 64.44 309 PRO A N 1
ATOM 2416 C CA . PRO A 1 309 ? 69.345 -13.079 -45.079 1.00 64.44 309 PRO A CA 1
ATOM 2417 C C . PRO A 1 309 ? 69.709 -13.490 -43.631 1.00 64.44 309 PRO A C 1
ATOM 2419 O O . PRO A 1 309 ? 70.657 -12.984 -43.044 1.00 64.44 309 PRO A O 1
ATOM 2422 N N . VAL A 1 310 ? 68.985 -14.498 -43.129 1.00 60.38 310 VAL A N 1
ATOM 2423 C CA . VAL A 1 310 ? 69.392 -15.486 -42.102 1.00 60.38 310 VAL A CA 1
ATOM 2424 C C . VAL A 1 310 ? 69.729 -14.978 -40.686 1.00 60.38 310 VAL A C 1
ATOM 2426 O O . VAL A 1 310 ? 70.800 -14.436 -40.442 1.00 60.38 310 VAL A O 1
ATOM 2429 N N . ARG A 1 311 ? 68.935 -15.411 -39.692 1.00 56.34 311 ARG A N 1
ATOM 2430 C CA . ARG A 1 311 ? 69.484 -16.236 -38.595 1.00 56.34 311 ARG A CA 1
ATOM 2431 C C . ARG A 1 311 ? 68.423 -17.056 -37.867 1.00 56.34 311 ARG A C 1
ATOM 2433 O O . ARG A 1 311 ? 67.539 -16.532 -37.203 1.00 56.34 311 ARG A O 1
ATOM 2440 N N . ILE A 1 312 ? 68.584 -18.366 -38.015 1.00 64.94 312 ILE A N 1
ATOM 2441 C CA . ILE A 1 312 ? 68.073 -19.432 -37.159 1.00 64.94 312 ILE A CA 1
ATOM 2442 C C . ILE A 1 312 ? 68.817 -19.346 -35.820 1.00 64.94 312 ILE A C 1
ATOM 2444 O O . ILE A 1 312 ? 70.035 -19.187 -35.831 1.00 64.94 312 ILE A O 1
ATOM 2448 N N . HIS A 1 313 ? 68.119 -19.521 -34.698 1.00 54.09 313 HIS A N 1
ATOM 2449 C CA . HIS A 1 313 ? 68.655 -20.285 -33.571 1.00 54.09 313 HIS A CA 1
ATOM 2450 C C . HIS A 1 313 ? 67.516 -20.972 -32.815 1.00 54.09 313 HIS A C 1
ATOM 2452 O O . HIS A 1 313 ? 66.577 -20.342 -32.339 1.00 54.09 313 HIS A O 1
ATOM 2458 N N . SER A 1 314 ? 67.637 -22.292 -32.784 1.00 66.19 314 SER A N 1
ATOM 2459 C CA . SER A 1 314 ? 66.940 -23.277 -31.969 1.00 66.19 314 SER A CA 1
ATOM 2460 C C . SER A 1 314 ? 67.329 -23.191 -30.492 1.00 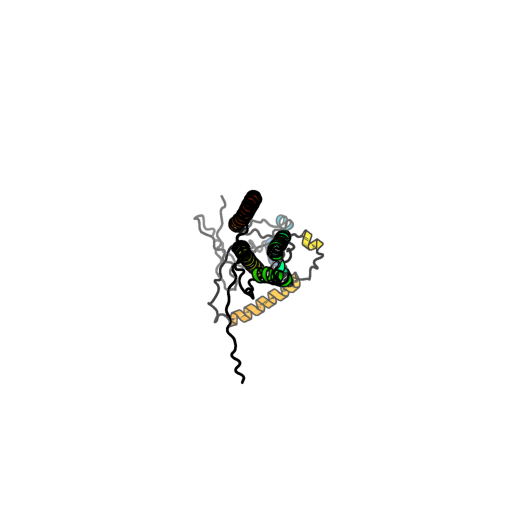66.19 314 SER A C 1
ATOM 2462 O O . SER A 1 314 ? 68.516 -23.012 -30.206 1.00 66.19 314 SER A O 1
ATOM 2464 N N . ALA A 1 315 ? 66.375 -23.457 -29.602 1.00 64.69 315 ALA A N 1
ATOM 2465 C CA . ALA A 1 315 ? 66.436 -24.489 -28.558 1.00 64.69 315 ALA A CA 1
ATOM 2466 C C . ALA A 1 315 ? 65.037 -24.641 -27.946 1.00 64.69 315 ALA A C 1
ATOM 2468 O O . ALA A 1 315 ? 64.437 -23.592 -27.623 1.00 64.69 315 ALA A O 1
#

Sequence (315 aa):
MNQAVRFRVPATKTGGDVVLDVADDGSTDVNLTMTQVVAQARKVLKSLRTREAFLWPVPLPILPHMLELYDISFFLERSTLAFSMAKPSTKPSWETVYRPFQIDVWGLVVASVVTVYIVLLMMNTSNKDKGPGAWLVMKQVLGTLLDEAIPGELPQRSNTRVVLTAWLIFSFVVGTVYRSNLTASLTIPKYPPRIETFSGLVDANAKQAGLIEKWGRDVMDKIRSESRKKRGKEKSHEAKEAEAKIKPLTLVHMQGPLSLYLACIIISFAAFLTICSITKAGSTHSTQRFFKEPIPKRRGPRRSSSASPVRIHSA

Radius of gyration: 42.97 Å; chains: 1; bounding box: 114×54×115 Å

Organism: Scylla paramamosain (NCBI:txid85552)

Secondary structure (DSSP, 8-state):
--PPPP--------S-------------------------HHHHHHHHHTTS-----S-----HHHHTT------S---------PPPPPPPTTHHHHTTS-HHHHHHHHHHHHHHHHHHHHHHHT--S-PPPHHHHHHHHHHHHTT----SPPP--HHHHHHHHHHHHHHHHHHHHHHHHHHHHHHS--PPPP--SHHHHHHTT----SHHHHHHHHHHHHHHHHHHHHHHHTTS---------PPPPPGGGGHHHHHHHHHHHHHHHHHHHHHHHHHHHHHHHHTTTTT------------------------

pLDDT: mean 73.97, std 16.77, range [31.89, 94.38]

Foldseek 3Di:
DDDDADDDAPDDDDPDDPPPDDDDDDDDHDDDDDDDDDDDPVVVLVCCQVVVDVDDPDDDDDDPVVVVRDDDDDDPDDDDDDDDDDQDDFDDCPVLQVPLDDPVVVVVVVVVLVVLLVVVVVVQVVDPPPGDDSVLSNCQSVCLLVVHDRPDDDDPDPVVVLSVVLSSVVSVLVVVSSVVSSVVSVVDRDDDDDPRDPVSCVVVVPPVPVCVVVVVVVVVVVVVVVVVVCVVPVPDDPDDDDDDDDDDDDPVVCPVSVVVVVVSVVVSVVVVVVVVVVVVVVVVPVVVVVPDDPDPDDDDDDDDDDDDDDDDDDD

InterPro domains:
  IPR001320 Ionotropic glutamate receptor, C-terminal [PF00060] (103-256)
  IPR052192 Ionotropic receptor [PTHR42643] (44-204)